Protein AF-C1DZ55-F1 (afdb_monomer)

Sequence (222 aa):
MGECEPVVMDKRGLVEKVGWPWMTDRKRQLRDPAHFAASPHARPGSPLATPFLDLTQLPPRAGPRPVTHDKCPHGMLEHQSPPEMLERFKRAATEAMRAKGDVAVGATTVSIQTTYPCFHLHPSVPLPPGLIEFREFAHVHAPFVDGEGWTHAQGGGGGSTHLCVSHADASALIERGWGEWHPVAQPSMPHVMVYAPRDEGELRVALAALEASYAFVTSAKR

Foldseek 3Di:
DDDPDDDDPPPVVVCVVVDPDCDDVLNVLQLALCNLCPPPCCDPPHLLVDFLFPLVPQAFDPDAFFDWDQDPVTAGDPDFADPVLLVVLLVVLVVVLVVVVQWDWDADPPHFRQWPGWIFGHPPQPFAFQDDPGRGFKTFWCPFDDDDDPVGGGTGRRQWMKGFAGSNLSSSCSVSSQWTFRSPADSRHTIITGHGDHDPVNSVVSSSRSVRRVCSRRVVVD

Solvent-accessible surface area (backbone atoms only — not comparable to full-atom values): 12233 Å² total; per-residue (Å²): 136,83,81,82,73,84,82,76,76,59,64,64,64,51,40,65,74,72,50,85,65,90,74,42,71,66,52,50,45,32,51,38,46,62,70,50,57,88,36,78,41,42,33,90,90,27,84,40,29,49,62,58,52,66,72,89,75,59,69,70,51,83,77,78,72,62,53,59,64,75,52,87,84,62,33,34,82,40,67,46,20,48,72,69,47,31,54,49,47,47,48,54,52,48,56,60,44,55,71,65,78,49,39,45,79,45,72,48,91,88,65,57,80,62,27,47,53,16,37,24,54,36,86,88,55,72,87,30,83,46,57,70,99,56,48,65,46,33,35,27,23,20,52,69,44,94,43,90,50,80,94,43,44,41,41,24,18,18,37,18,28,45,35,36,36,21,43,42,38,46,24,51,36,19,69,32,52,42,31,28,48,37,83,80,45,41,72,70,27,37,30,30,33,37,58,24,31,70,48,74,70,43,39,54,50,53,50,47,52,51,52,17,18,52,49,45,52,48,48,83,79,110

Organism: Micromonas commoda (strain RCC299 / NOUM17 / CCMP2709) (NCBI:txid296587)

Radius of gyration: 17.07 Å; Cα contacts (8 Å, |Δi|>4): 427; chains: 1; bounding box: 45×36×48 Å

Structure (mmCIF, N/CA/C/O backbone):
data_AF-C1DZ55-F1
#
_entry.id   AF-C1DZ55-F1
#
loop_
_atom_site.group_PDB
_atom_site.id
_atom_site.type_symbol
_atom_site.label_atom_id
_atom_site.label_alt_id
_atom_site.label_comp_id
_atom_site.label_asym_id
_atom_site.label_entity_id
_atom_site.label_seq_id
_atom_site.pdbx_PDB_ins_code
_atom_site.Cartn_x
_atom_site.Cartn_y
_atom_site.Cartn_z
_atom_site.occupancy
_atom_site.B_iso_or_equiv
_atom_site.auth_seq_id
_atom_site.auth_comp_id
_atom_site.auth_asym_id
_atom_site.auth_atom_id
_atom_site.pdbx_PDB_model_num
ATOM 1 N N . MET A 1 1 ? 25.924 16.180 -27.984 1.00 36.66 1 MET A N 1
ATOM 2 C CA . MET A 1 1 ? 24.844 15.723 -27.087 1.00 36.66 1 MET A CA 1
ATOM 3 C C . MET A 1 1 ? 24.883 14.211 -27.142 1.00 36.66 1 MET A C 1
ATOM 5 O O . MET A 1 1 ? 24.464 13.659 -28.146 1.00 36.66 1 MET A O 1
ATOM 9 N N . GLY A 1 2 ? 25.566 13.579 -26.186 1.00 36.44 2 GLY A N 1
ATOM 10 C CA . GLY A 1 2 ? 25.649 12.120 -26.126 1.00 36.44 2 GLY A CA 1
ATOM 11 C C . GLY A 1 2 ? 24.381 11.592 -25.476 1.00 36.44 2 GLY A C 1
ATOM 12 O O . GLY A 1 2 ? 24.005 12.078 -24.411 1.00 36.44 2 GLY A O 1
ATOM 13 N N . GLU A 1 3 ? 23.700 10.672 -26.143 1.00 36.19 3 GLU A N 1
ATOM 14 C CA . GLU A 1 3 ? 22.579 9.939 -25.567 1.00 36.19 3 GLU A CA 1
ATOM 15 C C . GLU A 1 3 ? 23.119 9.096 -24.401 1.00 36.19 3 GLU A C 1
ATOM 17 O O . GLU A 1 3 ? 24.037 8.298 -24.582 1.00 36.19 3 GLU A O 1
ATOM 22 N N . CYS A 1 4 ? 22.612 9.325 -23.184 1.00 32.34 4 CYS A N 1
ATOM 23 C CA . CYS A 1 4 ? 22.869 8.425 -22.062 1.00 32.34 4 CYS A CA 1
ATOM 24 C C . CYS A 1 4 ? 22.184 7.095 -22.374 1.00 32.34 4 CYS A C 1
ATOM 26 O O . CYS A 1 4 ? 20.955 7.017 -22.342 1.00 32.34 4 CYS A O 1
ATOM 28 N N . GLU A 1 5 ? 22.966 6.059 -22.668 1.00 32.59 5 GLU A N 1
ATOM 29 C CA . GLU A 1 5 ? 22.432 4.702 -22.699 1.00 32.59 5 GLU A CA 1
ATOM 30 C C . GLU A 1 5 ? 21.856 4.338 -21.318 1.00 32.59 5 GLU A C 1
ATOM 32 O O . GLU A 1 5 ? 22.443 4.696 -20.290 1.00 32.59 5 GLU A O 1
ATOM 37 N N . PRO A 1 6 ? 20.706 3.644 -21.257 1.00 38.19 6 PRO A N 1
ATOM 38 C CA . PRO A 1 6 ? 20.146 3.195 -19.994 1.00 38.19 6 PRO A CA 1
ATOM 39 C C . PRO A 1 6 ? 21.088 2.166 -19.366 1.00 38.19 6 PRO A C 1
ATOM 41 O O . PRO A 1 6 ? 21.266 1.063 -19.885 1.00 38.19 6 PRO A O 1
ATOM 44 N N . VAL A 1 7 ? 21.685 2.518 -18.228 1.00 42.97 7 VAL A N 1
ATOM 45 C CA . VAL A 1 7 ? 22.457 1.572 -17.425 1.00 42.97 7 VAL A CA 1
ATOM 46 C C . VAL A 1 7 ? 21.476 0.549 -16.856 1.00 42.97 7 VAL A C 1
ATOM 48 O O . VAL A 1 7 ? 20.628 0.842 -16.017 1.00 42.97 7 VAL A O 1
ATOM 51 N N . VAL A 1 8 ? 21.551 -0.682 -17.355 1.00 45.84 8 VAL A N 1
ATOM 52 C CA . VAL A 1 8 ? 20.784 -1.797 -16.802 1.00 45.84 8 VAL A CA 1
ATOM 53 C C . VAL A 1 8 ? 21.460 -2.204 -15.498 1.00 45.84 8 VAL A C 1
ATOM 55 O O . VAL A 1 8 ? 22.520 -2.826 -15.515 1.00 45.84 8 VAL A O 1
ATOM 58 N N . MET A 1 9 ? 20.857 -1.843 -14.362 1.00 47.66 9 MET A N 1
ATOM 59 C CA . MET A 1 9 ? 21.321 -2.275 -13.043 1.00 47.66 9 MET A CA 1
ATOM 60 C C . MET A 1 9 ? 21.508 -3.799 -13.027 1.00 47.66 9 MET A C 1
ATOM 62 O O . MET A 1 9 ? 20.558 -4.549 -13.280 1.00 47.66 9 MET A O 1
ATOM 66 N N . ASP A 1 10 ? 22.715 -4.264 -12.695 1.00 55.12 10 ASP A N 1
ATOM 67 C CA . ASP A 1 10 ? 23.003 -5.688 -12.521 1.00 55.12 10 ASP A CA 1
ATOM 68 C C . ASP A 1 10 ? 22.363 -6.197 -11.223 1.00 55.12 10 ASP A C 1
ATOM 70 O O . ASP A 1 10 ? 22.979 -6.302 -10.158 1.00 55.12 10 ASP A O 1
ATOM 74 N N . LYS A 1 11 ? 21.068 -6.501 -11.321 1.00 48.47 11 LYS A N 1
ATOM 75 C CA . LYS A 1 11 ? 20.269 -7.040 -10.220 1.00 48.47 11 LYS A CA 1
ATOM 76 C C . LYS A 1 11 ? 20.856 -8.355 -9.698 1.00 48.47 11 LYS A C 1
ATOM 78 O O . LYS A 1 11 ? 20.729 -8.623 -8.507 1.00 48.47 11 LYS A O 1
ATOM 83 N N . ARG A 1 12 ? 21.519 -9.153 -10.550 1.00 42.94 12 ARG A N 1
ATOM 84 C CA . ARG A 1 12 ? 22.152 -10.424 -10.160 1.00 42.94 12 ARG A CA 1
ATOM 85 C C . ARG A 1 12 ? 23.448 -10.198 -9.386 1.00 42.94 12 ARG A C 1
ATOM 87 O O . ARG A 1 12 ? 23.579 -10.749 -8.299 1.00 42.94 12 ARG A O 1
ATOM 94 N N . GLY A 1 13 ? 24.343 -9.337 -9.859 1.00 50.84 13 GLY A N 1
ATOM 95 C CA . GLY A 1 13 ? 25.572 -8.987 -9.139 1.00 50.84 13 GLY A CA 1
ATOM 96 C C . GLY A 1 13 ? 25.310 -8.246 -7.826 1.00 50.84 13 GLY A C 1
ATOM 97 O O . GLY A 1 13 ? 26.069 -8.391 -6.866 1.00 50.84 13 GLY A O 1
ATOM 98 N N . LEU A 1 14 ? 24.200 -7.501 -7.731 1.00 50.38 14 LEU A N 1
ATOM 99 C CA . LEU A 1 14 ? 23.728 -6.960 -6.456 1.00 50.38 14 LEU A CA 1
ATOM 100 C C . LEU A 1 14 ? 23.343 -8.102 -5.506 1.00 50.38 14 LEU A C 1
ATOM 102 O O . LEU A 1 14 ? 23.841 -8.148 -4.388 1.00 50.38 14 LEU A O 1
ATOM 106 N N . VAL A 1 15 ? 22.521 -9.048 -5.968 1.00 50.19 15 VAL A N 1
ATOM 107 C CA . VAL A 1 15 ? 22.078 -10.227 -5.205 1.00 50.19 15 VAL A CA 1
ATOM 108 C C . VAL A 1 15 ? 23.250 -11.105 -4.735 1.00 50.19 15 VAL A C 1
ATOM 110 O O . VAL A 1 15 ? 23.229 -11.593 -3.605 1.00 50.19 15 VAL A O 1
ATOM 113 N N . GLU A 1 16 ? 24.296 -11.264 -5.545 1.00 44.59 16 GLU A N 1
ATOM 114 C CA . GLU A 1 16 ? 25.499 -12.032 -5.192 1.00 44.59 16 GLU A CA 1
ATOM 115 C C . GLU A 1 16 ? 26.349 -11.350 -4.106 1.00 44.59 16 GLU A C 1
ATOM 117 O O . GLU A 1 16 ? 26.882 -12.029 -3.229 1.00 44.59 16 GLU A O 1
ATOM 122 N N . LYS A 1 17 ? 26.432 -10.010 -4.094 1.00 49.34 17 LYS A N 1
ATOM 123 C CA . LYS A 1 17 ? 27.222 -9.249 -3.104 1.00 49.34 17 LYS A CA 1
ATOM 124 C C . LYS A 1 17 ? 26.582 -9.165 -1.717 1.00 49.34 17 LYS A C 1
ATOM 126 O O . LYS A 1 17 ? 27.305 -9.055 -0.730 1.00 49.34 17 LYS A O 1
ATOM 131 N N . VAL A 1 18 ? 25.249 -9.176 -1.621 1.00 49.47 18 VAL A N 1
ATOM 132 C CA . VAL A 1 18 ? 24.522 -9.073 -0.333 1.00 49.47 18 VAL A CA 1
ATOM 133 C C . VAL A 1 18 ? 24.067 -10.420 0.230 1.00 49.47 18 VAL A C 1
ATOM 135 O O . VAL A 1 18 ? 23.569 -10.460 1.355 1.00 49.47 18 VAL A O 1
ATOM 138 N N . GLY A 1 19 ? 24.265 -11.510 -0.516 1.00 45.44 19 GLY A N 1
ATOM 139 C CA . GLY A 1 19 ? 23.760 -12.832 -0.167 1.00 45.44 19 GLY A CA 1
ATOM 140 C C . GLY A 1 19 ? 22.273 -12.990 -0.504 1.00 45.44 19 GLY A C 1
ATOM 141 O O . GLY A 1 19 ? 21.463 -12.088 -0.312 1.00 45.44 19 GLY A O 1
ATOM 142 N N . TRP A 1 20 ? 21.924 -14.169 -1.017 1.00 50.50 20 TRP A N 1
ATOM 143 C CA . TRP A 1 20 ? 20.588 -14.603 -1.448 1.00 50.50 20 TRP A CA 1
ATOM 144 C C . TRP A 1 20 ? 19.593 -14.588 -0.253 1.00 50.50 20 TRP A C 1
ATOM 146 O O . TRP A 1 20 ? 19.674 -15.475 0.598 1.00 50.50 20 TRP A O 1
ATOM 156 N N . PRO A 1 21 ? 18.651 -13.624 -0.124 1.00 47.34 21 PRO A N 1
ATOM 157 C CA . PRO A 1 21 ? 17.939 -13.392 1.140 1.00 47.34 21 PRO A CA 1
ATOM 158 C C . PRO A 1 21 ? 16.537 -14.026 1.226 1.00 47.34 21 PRO A C 1
ATOM 160 O O . PRO A 1 21 ? 15.781 -13.715 2.145 1.00 47.34 21 PRO A O 1
ATOM 163 N N . TRP A 1 22 ? 16.134 -14.911 0.305 1.00 53.19 22 TRP A N 1
ATOM 164 C CA . TRP A 1 22 ? 14.708 -15.283 0.156 1.00 53.19 22 TRP A CA 1
ATOM 165 C C . TRP A 1 22 ? 14.094 -16.080 1.310 1.00 53.19 22 TRP A C 1
ATOM 167 O O . TRP A 1 22 ? 12.900 -16.368 1.277 1.00 53.19 22 TRP A O 1
ATOM 177 N N . MET A 1 23 ? 14.885 -16.469 2.308 1.00 50.84 23 MET A N 1
ATOM 178 C CA . MET A 1 23 ? 14.468 -17.410 3.345 1.00 50.84 23 MET A CA 1
ATOM 179 C C . MET A 1 23 ? 15.117 -17.135 4.707 1.00 50.84 23 MET A C 1
ATOM 181 O O . MET A 1 23 ? 15.398 -18.070 5.458 1.00 50.84 23 MET A O 1
ATOM 185 N N . THR A 1 24 ? 15.328 -15.865 5.063 1.00 64.62 24 THR A N 1
ATOM 186 C CA . THR A 1 24 ? 15.493 -15.527 6.485 1.00 64.62 24 THR A CA 1
ATOM 187 C C . THR A 1 24 ? 14.163 -15.754 7.209 1.00 64.62 24 THR A C 1
ATOM 189 O O . THR A 1 24 ? 13.089 -15.605 6.616 1.00 64.62 24 THR A O 1
ATOM 192 N N . ASP A 1 25 ? 14.204 -16.102 8.498 1.00 66.25 25 ASP A N 1
ATOM 193 C CA . ASP A 1 25 ? 12.980 -16.189 9.311 1.00 66.25 25 ASP A CA 1
ATOM 194 C C . ASP A 1 25 ? 12.217 -14.867 9.302 1.00 66.25 25 ASP A C 1
ATOM 196 O O . ASP A 1 25 ? 10.990 -14.855 9.228 1.00 66.25 25 ASP A O 1
ATOM 200 N N . ARG A 1 26 ? 12.952 -13.752 9.235 1.00 77.12 26 ARG A N 1
ATOM 201 C CA . ARG A 1 26 ? 12.380 -12.423 9.055 1.00 77.12 26 ARG A CA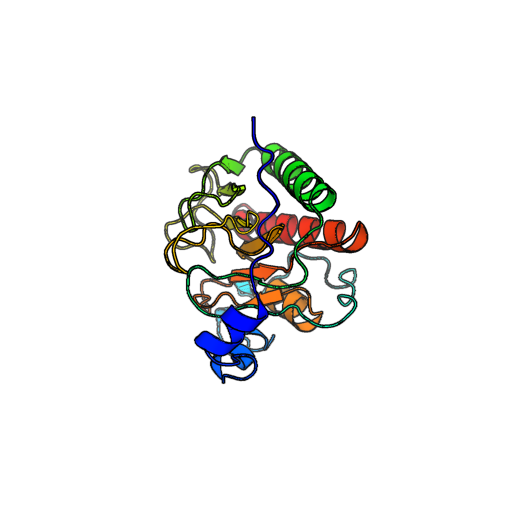 1
ATOM 202 C C . ARG A 1 26 ? 11.561 -12.323 7.770 1.00 77.12 26 ARG A C 1
ATOM 204 O O . ARG A 1 26 ? 10.425 -11.868 7.818 1.00 77.12 26 ARG A O 1
ATOM 211 N N . LYS A 1 27 ? 12.073 -12.774 6.618 1.00 80.88 27 LYS A N 1
ATOM 212 C CA . LYS A 1 27 ? 11.312 -12.683 5.362 1.00 80.88 27 LYS A CA 1
ATOM 213 C C . LYS A 1 27 ? 10.080 -13.582 5.356 1.00 80.88 27 LYS A C 1
ATOM 215 O O . LYS A 1 27 ? 9.040 -13.172 4.841 1.00 80.88 27 LYS A O 1
ATOM 220 N N . ARG A 1 28 ? 10.178 -14.775 5.956 1.00 82.94 28 ARG A N 1
ATOM 221 C CA . ARG A 1 28 ? 9.020 -15.656 6.174 1.00 82.94 28 ARG A CA 1
ATOM 222 C C . ARG A 1 28 ? 7.950 -14.961 7.013 1.00 82.94 28 ARG A C 1
ATOM 224 O O . ARG A 1 28 ? 6.800 -14.949 6.598 1.00 82.94 28 ARG A O 1
ATOM 231 N N . GLN A 1 29 ? 8.341 -14.312 8.108 1.00 85.75 29 GLN A N 1
ATOM 232 C CA . GLN A 1 29 ? 7.432 -13.540 8.961 1.00 85.75 29 GLN A CA 1
ATOM 233 C C . GLN A 1 29 ? 6.746 -12.395 8.206 1.00 85.75 29 GLN A C 1
ATOM 235 O O . GLN A 1 29 ? 5.534 -12.242 8.309 1.00 85.75 29 GLN A O 1
ATOM 240 N N . LEU A 1 30 ? 7.472 -11.633 7.377 1.00 89.75 30 LEU A N 1
ATOM 241 C CA . LEU A 1 30 ? 6.856 -10.547 6.599 1.00 89.75 30 LEU A CA 1
ATOM 242 C C . LEU A 1 30 ? 5.811 -11.049 5.591 1.00 89.75 30 LEU A C 1
ATOM 244 O O . LEU A 1 30 ? 4.900 -10.313 5.219 1.00 89.75 30 LEU A O 1
ATOM 248 N N . ARG A 1 31 ? 5.936 -12.295 5.131 1.00 92.81 31 ARG A N 1
ATOM 249 C CA . ARG A 1 31 ? 5.011 -12.917 4.175 1.00 92.81 31 ARG A CA 1
ATOM 250 C C . ARG A 1 31 ? 3.946 -13.787 4.835 1.00 92.81 31 ARG A C 1
ATOM 252 O O . ARG A 1 31 ? 3.112 -14.325 4.108 1.00 92.81 31 ARG A O 1
ATOM 259 N N . ASP A 1 32 ? 3.967 -13.903 6.159 1.00 94.88 32 ASP A N 1
ATOM 260 C CA . ASP A 1 32 ? 2.978 -14.636 6.934 1.00 94.88 32 ASP A CA 1
ATOM 261 C C . ASP A 1 32 ? 1.745 -13.745 7.186 1.00 94.88 32 ASP A C 1
ATOM 263 O O . ASP A 1 32 ? 1.831 -12.759 7.930 1.00 94.88 32 ASP A O 1
ATOM 267 N N . PRO A 1 33 ? 0.577 -14.055 6.592 1.00 94.88 33 PRO A N 1
ATOM 268 C CA . PRO A 1 33 ? -0.640 -13.289 6.848 1.00 94.88 33 PRO A CA 1
ATOM 269 C C . PRO A 1 33 ? -1.074 -13.356 8.321 1.00 94.88 33 PRO A C 1
ATOM 271 O O . PRO A 1 33 ? -1.775 -12.456 8.782 1.00 94.88 33 PRO A O 1
ATOM 274 N N . ALA A 1 34 ? -0.635 -14.367 9.079 1.00 94.12 34 ALA A N 1
ATOM 275 C CA . ALA A 1 34 ? -0.951 -14.541 10.492 1.00 94.12 34 ALA A CA 1
ATOM 276 C C . ALA A 1 34 ? 0.058 -13.871 11.444 1.00 94.12 34 ALA A C 1
ATOM 278 O O . ALA A 1 34 ? -0.097 -13.996 12.660 1.00 94.12 34 ALA A O 1
ATOM 279 N N . HIS A 1 35 ? 1.046 -13.123 10.931 1.00 92.69 35 HIS A N 1
ATOM 280 C CA . HIS A 1 35 ? 2.149 -12.570 11.731 1.00 92.69 35 HIS A CA 1
ATOM 281 C C . HIS A 1 35 ? 1.693 -11.809 12.992 1.00 92.69 35 HIS A C 1
ATOM 283 O O . HIS A 1 35 ? 2.308 -11.935 14.050 1.00 92.69 35 HIS A O 1
ATOM 289 N N . PHE A 1 36 ? 0.578 -11.072 12.911 1.00 91.81 36 PHE A N 1
ATOM 290 C CA . PHE A 1 36 ? -0.002 -10.339 14.043 1.00 91.81 36 PHE A CA 1
ATOM 291 C C . PHE A 1 36 ? -1.328 -10.913 14.566 1.00 91.81 36 PHE A C 1
ATOM 293 O O . PHE A 1 36 ? -1.945 -10.301 15.437 1.00 91.81 36 PHE A O 1
ATOM 300 N N . ALA A 1 37 ? -1.760 -12.093 14.111 1.00 89.06 37 ALA A N 1
ATOM 301 C CA . ALA A 1 37 ? -3.083 -12.648 14.423 1.00 89.06 37 ALA A CA 1
ATOM 302 C C . ALA A 1 37 ? -3.324 -12.883 15.928 1.00 89.06 37 ALA A C 1
ATOM 304 O O . ALA A 1 37 ? -4.451 -12.775 16.404 1.00 89.06 37 ALA A O 1
ATOM 305 N N . ALA A 1 38 ? -2.270 -13.158 16.705 1.00 90.31 38 ALA A N 1
ATOM 306 C CA . ALA A 1 38 ? -2.372 -13.341 18.157 1.00 90.31 38 ALA A CA 1
ATOM 307 C C . ALA A 1 38 ? -2.518 -12.019 18.945 1.00 90.31 38 ALA A C 1
ATOM 309 O O . ALA A 1 38 ? -2.833 -12.035 20.141 1.00 90.31 38 ALA A O 1
ATOM 310 N N . SER A 1 39 ? -2.287 -10.871 18.300 1.00 88.62 39 SER A N 1
ATOM 311 C CA . SER A 1 39 ? -2.347 -9.559 18.941 1.00 88.62 39 SER A CA 1
ATOM 312 C C . SER A 1 39 ? -3.772 -9.200 19.373 1.00 88.62 39 SER A C 1
ATOM 314 O O . SER A 1 39 ? -4.715 -9.426 18.614 1.00 88.62 39 SER A O 1
ATOM 316 N N . PRO A 1 40 ? -3.962 -8.535 20.529 1.00 87.06 40 PRO A N 1
ATOM 317 C CA . PRO A 1 40 ? -5.239 -7.916 20.881 1.00 87.06 40 PRO A CA 1
ATOM 318 C C . PRO A 1 40 ? -5.783 -6.967 19.801 1.00 87.06 40 PRO A C 1
ATOM 320 O O . PRO A 1 40 ? -6.994 -6.838 19.655 1.00 87.06 40 PRO A O 1
ATOM 323 N N . HIS A 1 41 ? -4.898 -6.348 19.014 1.00 85.38 41 HIS A N 1
ATOM 324 C CA . HIS A 1 41 ? -5.254 -5.459 17.906 1.00 85.38 41 HIS A CA 1
ATOM 325 C C . HIS A 1 41 ? -5.852 -6.183 16.689 1.00 85.38 41 HIS A C 1
ATOM 327 O O . HIS A 1 41 ? -6.531 -5.554 15.888 1.00 85.38 41 HIS A O 1
ATOM 333 N N . ALA A 1 42 ? -5.633 -7.491 16.553 1.00 84.56 42 ALA A N 1
ATOM 334 C CA . ALA A 1 42 ? -6.208 -8.298 15.478 1.00 84.56 42 ALA A CA 1
ATOM 335 C C . ALA A 1 42 ? -7.536 -8.970 15.883 1.00 84.56 42 ALA A C 1
ATOM 337 O O . ALA A 1 42 ? -8.157 -9.659 15.078 1.00 84.56 42 ALA A O 1
ATOM 338 N N . ARG A 1 43 ? -7.989 -8.790 17.133 1.00 85.69 43 ARG A N 1
ATOM 339 C CA . ARG A 1 43 ? -9.214 -9.423 17.640 1.00 85.69 43 ARG A CA 1
ATOM 340 C C . ARG A 1 43 ? -10.472 -8.682 17.169 1.00 85.69 43 ARG A C 1
ATOM 342 O O . ARG A 1 43 ? -10.448 -7.450 17.090 1.00 85.69 43 ARG A O 1
ATOM 349 N N . PRO A 1 44 ? -11.594 -9.397 16.951 1.00 82.12 44 PRO A N 1
ATOM 350 C CA . PRO A 1 44 ? -12.889 -8.775 16.688 1.00 82.12 44 PRO A CA 1
ATOM 351 C C . PRO A 1 44 ? -13.231 -7.695 17.722 1.00 82.12 44 PRO A C 1
ATOM 353 O O . PRO A 1 44 ? -13.009 -7.879 18.919 1.00 82.12 44 PRO A O 1
ATOM 356 N N . GLY A 1 45 ? -13.755 -6.563 17.251 1.00 80.12 45 GLY A N 1
ATOM 357 C CA . GLY A 1 45 ? -14.040 -5.386 18.078 1.00 80.12 45 GLY A CA 1
ATOM 358 C C . GLY A 1 45 ? -12.876 -4.396 18.198 1.00 80.12 45 GLY A C 1
ATOM 359 O O . GLY A 1 45 ? -13.094 -3.266 18.628 1.00 80.12 45 GLY A O 1
ATOM 360 N N . SER A 1 46 ? -11.660 -4.760 17.773 1.00 84.38 46 SER A N 1
ATOM 361 C CA . SER A 1 46 ? -10.600 -3.771 17.572 1.00 84.38 46 SER A CA 1
ATOM 362 C C . SER A 1 46 ? -10.883 -2.929 16.320 1.00 84.38 46 SER A C 1
ATOM 364 O O . SER A 1 46 ? -11.191 -3.504 15.270 1.00 84.38 46 SER A O 1
ATOM 366 N N . PRO A 1 47 ? -10.686 -1.596 16.358 1.00 78.44 47 PRO A N 1
ATOM 367 C CA . PRO A 1 47 ? -10.708 -0.767 15.150 1.00 78.44 47 PRO A CA 1
ATOM 368 C C . PRO A 1 47 ? -9.711 -1.243 14.085 1.00 78.44 47 PRO A C 1
ATOM 370 O O . PRO A 1 47 ? -9.951 -1.086 12.893 1.00 78.44 47 PRO A O 1
ATOM 373 N N . LEU A 1 48 ? -8.612 -1.879 14.511 1.00 85.31 48 LEU A N 1
ATOM 374 C CA . LEU A 1 48 ? -7.582 -2.407 13.621 1.00 85.31 48 LEU A CA 1
ATOM 375 C C . LEU A 1 48 ? -7.956 -3.760 12.992 1.00 85.31 48 LEU A C 1
ATOM 377 O O . LEU A 1 48 ? -7.250 -4.203 12.098 1.00 85.31 48 LEU A O 1
ATOM 381 N N . ALA A 1 49 ? -9.034 -4.421 13.421 1.00 87.50 49 ALA A N 1
ATOM 382 C CA . ALA A 1 49 ? -9.437 -5.740 12.918 1.00 87.50 49 ALA A CA 1
ATOM 383 C C . ALA A 1 49 ? -10.585 -5.690 11.893 1.00 87.50 49 ALA A C 1
ATOM 385 O O . ALA A 1 49 ? -10.990 -6.728 11.375 1.00 87.50 49 ALA A O 1
ATOM 386 N N . THR A 1 50 ? -11.135 -4.505 11.615 1.00 90.69 50 THR A N 1
ATOM 387 C CA . THR A 1 50 ? -12.253 -4.342 10.673 1.00 90.69 50 THR A CA 1
ATOM 388 C C . THR A 1 50 ? -11.718 -4.179 9.251 1.00 90.69 50 THR A C 1
ATOM 390 O O . THR A 1 50 ? -10.901 -3.284 9.051 1.00 90.69 50 THR A O 1
ATOM 393 N N . PRO A 1 51 ? -12.153 -4.989 8.268 1.00 94.06 51 PRO A N 1
ATOM 394 C CA . PRO A 1 51 ? -11.730 -4.819 6.883 1.00 94.06 51 PRO A CA 1
ATOM 395 C C . PRO A 1 51 ? -12.395 -3.601 6.236 1.00 94.06 51 PRO A C 1
ATOM 397 O O . PRO A 1 51 ? -13.572 -3.317 6.474 1.00 94.06 51 PRO A O 1
ATOM 400 N N . PHE A 1 52 ? -11.644 -2.917 5.380 1.00 95.38 52 PHE A N 1
ATOM 401 C CA . PHE A 1 52 ? -12.113 -1.804 4.552 1.00 95.38 52 PHE A CA 1
ATOM 402 C C . PHE A 1 52 ? -12.054 -2.134 3.056 1.00 95.38 52 PHE A C 1
ATOM 404 O O . PHE A 1 52 ? -12.684 -1.445 2.253 1.00 95.38 52 PHE A O 1
ATOM 411 N N . LEU A 1 53 ? -11.347 -3.202 2.675 1.00 95.88 53 LEU A N 1
ATOM 412 C CA . LEU A 1 53 ? -11.456 -3.823 1.360 1.00 95.88 53 LEU A CA 1
ATOM 413 C C . LEU A 1 53 ? -12.696 -4.716 1.276 1.00 95.88 53 LEU A C 1
ATOM 415 O O . LEU A 1 53 ? -13.047 -5.422 2.223 1.00 95.88 53 LEU A O 1
ATOM 419 N N . ASP A 1 54 ? -13.291 -4.791 0.085 1.00 95.69 54 ASP A N 1
ATOM 420 C CA . ASP A 1 54 ? -14.193 -5.894 -0.240 1.00 95.69 54 ASP A CA 1
ATOM 421 C C . ASP A 1 54 ? -13.372 -7.173 -0.463 1.00 95.69 54 ASP A C 1
ATOM 423 O O . ASP A 1 54 ? -12.900 -7.480 -1.563 1.00 95.69 54 ASP A O 1
ATOM 427 N N . LEU A 1 55 ? -13.191 -7.930 0.618 1.00 93.81 55 LEU A N 1
ATOM 428 C CA . LEU A 1 55 ? -12.399 -9.158 0.620 1.00 93.81 55 LEU A CA 1
ATOM 429 C C . LEU A 1 55 ? -12.992 -10.266 -0.262 1.00 93.81 55 LEU A C 1
ATOM 431 O O . LEU A 1 55 ? -12.272 -11.208 -0.604 1.00 93.81 55 LEU A O 1
ATOM 435 N N . THR A 1 56 ? -14.271 -10.170 -0.644 1.00 93.62 56 THR A N 1
ATOM 436 C CA . THR A 1 56 ? -14.913 -11.124 -1.561 1.00 93.62 56 THR A CA 1
ATOM 437 C C . THR A 1 56 ? -14.518 -10.872 -3.014 1.00 93.62 56 THR A C 1
ATOM 439 O O . THR A 1 56 ? -14.487 -11.808 -3.810 1.00 93.62 56 THR A O 1
ATOM 442 N N . GLN A 1 57 ? -14.160 -9.627 -3.339 1.00 93.50 57 GLN A N 1
ATOM 443 C CA . GLN A 1 57 ? -13.776 -9.189 -4.680 1.00 93.50 57 GLN A CA 1
ATOM 444 C C . GLN A 1 57 ? -12.263 -9.108 -4.889 1.00 93.50 57 GLN A C 1
ATOM 446 O O . GLN A 1 57 ? -11.828 -8.845 -6.005 1.00 93.50 57 GLN A O 1
ATOM 451 N N . LEU A 1 58 ? -11.444 -9.335 -3.857 1.00 97.19 58 LEU A N 1
ATOM 452 C CA . LEU A 1 58 ? -9.984 -9.320 -3.972 1.00 97.19 58 LEU A CA 1
ATOM 453 C C . LEU A 1 58 ? -9.497 -10.620 -4.648 1.00 97.19 58 LEU A C 1
ATOM 455 O O . LEU A 1 58 ? -9.513 -11.666 -4.004 1.00 97.19 58 LEU A O 1
ATOM 459 N N . PRO A 1 59 ? -9.054 -10.635 -5.918 1.00 97.50 59 PRO A N 1
ATOM 460 C CA . PRO A 1 59 ? -8.601 -11.872 -6.560 1.00 97.50 59 PRO A CA 1
ATOM 461 C C . PRO A 1 59 ? -7.221 -12.299 -6.027 1.00 97.50 59 PRO A C 1
ATOM 463 O O . PRO A 1 59 ? -6.519 -11.477 -5.441 1.00 97.50 59 PRO A O 1
ATOM 466 N N . PRO A 1 60 ? -6.778 -13.555 -6.210 1.00 98.12 60 PRO A N 1
ATOM 467 C CA . PRO A 1 60 ? -5.368 -13.897 -6.026 1.00 98.12 60 PRO A CA 1
ATOM 468 C C . PRO A 1 60 ? -4.499 -13.175 -7.069 1.00 98.12 60 PRO A C 1
ATOM 470 O O . PRO A 1 60 ? -4.896 -13.039 -8.229 1.00 98.12 60 PRO A O 1
ATOM 473 N N . ARG A 1 61 ? -3.303 -12.725 -6.676 1.00 97.88 61 ARG A N 1
ATOM 474 C CA . ARG A 1 61 ? -2.345 -12.119 -7.607 1.00 97.88 61 ARG A CA 1
ATOM 475 C C .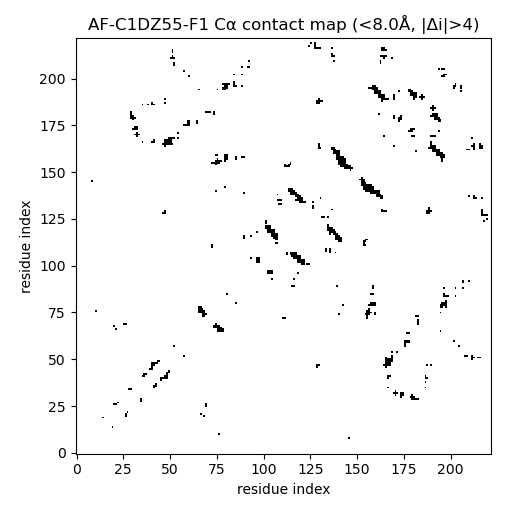 ARG A 1 61 ? -1.746 -13.182 -8.527 1.00 97.88 61 ARG A C 1
ATOM 477 O O . ARG A 1 61 ? -1.334 -14.247 -8.072 1.00 97.88 61 ARG A O 1
ATOM 484 N N . ALA A 1 62 ? -1.658 -12.885 -9.821 1.00 96.69 62 ALA A N 1
ATOM 485 C CA . ALA A 1 62 ? -1.115 -13.817 -10.802 1.00 96.69 62 ALA A CA 1
ATOM 486 C C . ALA A 1 62 ? 0.418 -13.947 -10.712 1.00 96.69 62 ALA A C 1
ATOM 488 O O . ALA A 1 62 ? 1.144 -12.951 -10.636 1.00 96.69 62 ALA A O 1
ATOM 489 N N . GLY A 1 63 ? 0.923 -15.175 -10.832 1.00 94.19 63 GLY A N 1
ATOM 490 C CA . GLY A 1 63 ? 2.359 -15.460 -10.889 1.00 94.19 63 GLY A CA 1
ATOM 491 C C . GLY A 1 63 ? 3.079 -15.379 -9.534 1.00 94.19 63 GLY A C 1
ATOM 492 O O . GLY A 1 63 ? 2.448 -15.223 -8.488 1.00 94.19 63 GLY A O 1
ATOM 493 N N . PRO A 1 64 ? 4.415 -15.526 -9.530 1.00 91.81 64 PRO A N 1
ATOM 494 C CA . PRO A 1 64 ? 5.192 -15.539 -8.299 1.00 91.81 64 PRO A CA 1
ATOM 495 C C . PRO A 1 64 ? 5.238 -14.157 -7.632 1.00 91.81 64 PRO A C 1
ATOM 497 O O . PRO A 1 64 ? 5.167 -13.110 -8.286 1.00 91.81 64 PRO A O 1
ATOM 500 N N . ARG A 1 65 ? 5.422 -14.152 -6.306 1.00 92.81 65 ARG A N 1
ATOM 501 C CA . ARG A 1 65 ? 5.712 -12.917 -5.566 1.00 92.81 65 ARG A CA 1
ATOM 502 C C . ARG A 1 65 ? 7.036 -12.321 -6.055 1.00 92.81 65 ARG A C 1
ATOM 504 O O . ARG A 1 65 ? 7.973 -13.086 -6.285 1.00 92.81 65 ARG A O 1
ATOM 511 N N . PRO A 1 66 ? 7.139 -10.987 -6.186 1.00 90.81 66 PRO A N 1
ATOM 512 C CA . PRO A 1 66 ? 8.397 -10.355 -6.531 1.00 90.81 66 PRO A CA 1
ATOM 513 C C . PRO A 1 66 ? 9.455 -10.604 -5.466 1.00 90.81 66 PRO A C 1
ATOM 515 O O . PRO A 1 66 ? 9.184 -10.792 -4.273 1.00 90.81 66 PRO A O 1
ATOM 518 N N . VAL A 1 67 ? 10.690 -10.524 -5.920 1.00 85.62 67 VAL A N 1
ATOM 519 C CA . VAL A 1 67 ? 11.856 -10.310 -5.083 1.00 85.62 67 VAL A CA 1
ATOM 520 C C . VAL A 1 67 ? 11.787 -8.926 -4.422 1.00 85.62 67 VAL A C 1
ATOM 522 O O . VAL A 1 67 ? 11.633 -7.894 -5.081 1.00 85.62 67 VAL A O 1
ATOM 525 N N . THR A 1 68 ? 11.942 -8.910 -3.103 1.00 86.00 68 THR A N 1
ATOM 526 C CA . THR A 1 68 ? 11.959 -7.720 -2.243 1.00 86.00 68 THR A CA 1
ATOM 527 C C . THR A 1 68 ? 13.075 -7.876 -1.212 1.00 86.00 68 THR A C 1
ATOM 529 O O . THR A 1 68 ? 13.394 -8.999 -0.813 1.00 86.00 68 THR A O 1
ATOM 532 N N . HIS A 1 69 ? 13.674 -6.778 -0.753 1.00 78.06 69 HIS A N 1
ATOM 533 C CA . HIS A 1 69 ? 14.574 -6.826 0.410 1.00 78.06 69 HIS A CA 1
ATOM 534 C C . HIS A 1 69 ? 13.790 -6.576 1.703 1.00 78.06 69 HIS A C 1
ATOM 536 O O . HIS A 1 69 ? 12.585 -6.399 1.649 1.00 78.06 69 HIS A O 1
ATOM 542 N N . ASP A 1 70 ? 14.412 -6.647 2.877 1.00 75.69 70 ASP A N 1
ATOM 543 C CA . ASP A 1 70 ? 13.764 -6.453 4.191 1.00 75.69 70 ASP A CA 1
ATOM 544 C C . ASP A 1 70 ? 14.452 -5.368 5.047 1.00 75.69 70 ASP A C 1
ATOM 546 O O . ASP A 1 70 ? 14.153 -5.192 6.231 1.00 75.69 70 ASP A O 1
ATOM 550 N N . LYS A 1 71 ? 15.386 -4.628 4.440 1.00 74.94 71 LYS A N 1
ATOM 551 C CA . LYS A 1 71 ? 16.059 -3.460 5.032 1.00 74.94 71 LYS A CA 1
ATOM 552 C C . LYS A 1 71 ? 15.222 -2.190 4.861 1.00 74.94 71 LYS A C 1
ATOM 554 O O . LYS A 1 71 ? 14.415 -2.132 3.948 1.00 74.94 71 LYS A O 1
ATOM 559 N N . CYS A 1 72 ? 15.455 -1.183 5.705 1.00 71.44 72 CYS A N 1
ATOM 560 C CA . CYS A 1 72 ? 14.950 0.179 5.503 1.00 71.44 72 CYS A CA 1
ATOM 561 C C . CYS A 1 72 ? 16.014 1.020 4.775 1.00 71.44 72 CYS A C 1
ATOM 563 O O . CYS A 1 72 ? 17.167 0.986 5.210 1.00 71.44 72 CYS A O 1
ATOM 565 N N . PRO A 1 73 ? 15.667 1.756 3.709 1.00 77.19 73 PRO A N 1
ATOM 566 C CA . PRO A 1 73 ? 14.321 1.901 3.130 1.00 77.19 73 PRO A CA 1
ATOM 567 C C . PRO A 1 73 ? 13.840 0.593 2.489 1.00 77.19 73 PRO A C 1
ATOM 569 O O . PRO A 1 73 ? 14.654 -0.086 1.894 1.00 77.19 73 PRO A O 1
ATOM 572 N N . HIS A 1 74 ? 12.577 0.190 2.659 1.00 85.44 74 HIS A N 1
ATOM 573 C CA . HIS A 1 74 ? 12.063 -1.086 2.133 1.00 85.44 74 HIS A CA 1
ATOM 574 C C . HIS A 1 74 ? 11.694 -0.965 0.651 1.00 85.44 74 HIS A C 1
ATOM 576 O O . HIS A 1 74 ? 11.181 0.066 0.227 1.00 85.44 74 HIS A O 1
ATOM 582 N N . GLY A 1 75 ? 11.948 -2.006 -0.148 1.00 83.50 75 GLY A N 1
ATOM 583 C CA . GLY A 1 75 ? 11.730 -1.923 -1.588 1.00 83.50 75 GLY A CA 1
ATOM 584 C C . GLY A 1 75 ? 11.654 -3.255 -2.329 1.00 83.50 75 GLY A C 1
ATOM 585 O O . GLY A 1 75 ? 12.048 -4.325 -1.844 1.00 83.50 75 GLY A O 1
ATOM 586 N N . MET A 1 76 ? 11.137 -3.162 -3.553 1.00 86.88 76 MET A N 1
ATOM 587 C CA . MET A 1 76 ? 10.841 -4.275 -4.453 1.00 86.88 76 MET A CA 1
ATOM 588 C C . MET A 1 76 ? 11.772 -4.269 -5.673 1.00 86.88 76 MET A C 1
ATOM 590 O O . MET A 1 76 ? 11.747 -3.330 -6.458 1.00 86.88 76 MET A O 1
ATOM 594 N N . LEU A 1 77 ? 12.589 -5.309 -5.877 1.00 83.00 77 LEU A N 1
ATOM 595 C CA . LEU A 1 77 ? 13.626 -5.300 -6.930 1.00 83.00 77 LEU A CA 1
ATOM 596 C C . LEU A 1 77 ? 13.121 -5.845 -8.281 1.00 83.00 77 LEU A C 1
ATOM 598 O O . LEU A 1 77 ? 13.627 -5.461 -9.344 1.00 83.00 77 LEU A O 1
ATOM 602 N N . GLU A 1 78 ? 12.101 -6.705 -8.257 1.00 86.25 78 GLU A N 1
ATOM 603 C CA . GLU A 1 78 ? 11.480 -7.320 -9.438 1.00 86.25 78 GLU A CA 1
ATOM 604 C C . GLU A 1 78 ? 10.019 -6.911 -9.614 1.00 86.25 78 GLU A C 1
ATOM 606 O O . GLU A 1 78 ? 9.391 -6.403 -8.694 1.00 86.25 78 GLU A O 1
ATOM 611 N N . HIS A 1 79 ? 9.470 -7.164 -10.804 1.00 90.50 79 HIS A N 1
ATOM 612 C CA . HIS A 1 79 ? 8.063 -6.902 -11.132 1.00 90.50 79 HIS A CA 1
ATOM 613 C C . HIS A 1 79 ? 7.629 -5.444 -10.902 1.00 90.50 79 HIS A C 1
ATOM 615 O O . HIS A 1 79 ? 6.495 -5.195 -10.499 1.00 90.50 79 HIS A O 1
ATOM 621 N N . GLN A 1 80 ? 8.531 -4.490 -11.150 1.00 91.19 80 GLN A N 1
ATOM 622 C CA . GLN A 1 80 ? 8.202 -3.063 -11.149 1.00 91.19 80 GLN A CA 1
ATOM 623 C C . GLN A 1 80 ? 7.135 -2.767 -12.207 1.00 91.19 80 GLN A C 1
ATOM 625 O O . GLN A 1 80 ? 7.067 -3.456 -13.230 1.00 91.19 80 GLN A O 1
ATOM 630 N N . SER A 1 81 ? 6.318 -1.742 -11.968 1.00 95.25 81 SER A N 1
ATOM 631 C CA . SER A 1 81 ? 5.362 -1.271 -12.966 1.00 95.25 81 SER A CA 1
ATOM 632 C C . SER A 1 81 ? 6.095 -0.856 -14.247 1.00 95.25 81 SER A C 1
ATOM 634 O O . SER A 1 81 ? 7.100 -0.143 -14.158 1.00 95.25 81 SER A O 1
ATOM 636 N N . PRO A 1 82 ? 5.584 -1.224 -15.436 1.00 94.94 82 PRO A N 1
ATOM 637 C CA . PRO A 1 82 ? 5.970 -0.564 -16.679 1.00 94.94 82 PRO A CA 1
ATOM 638 C C . PRO A 1 82 ? 5.809 0.962 -16.558 1.00 94.94 82 PRO A C 1
ATOM 640 O O . PRO A 1 82 ? 4.893 1.402 -15.852 1.00 94.94 82 PRO A O 1
ATOM 643 N N . PRO A 1 83 ? 6.648 1.786 -17.215 1.00 93.88 83 PRO A N 1
ATOM 644 C CA . PRO A 1 83 ? 6.611 3.242 -17.059 1.00 93.88 83 PRO A CA 1
ATOM 645 C C . PRO A 1 83 ? 5.222 3.856 -17.275 1.00 93.88 83 PRO A C 1
ATOM 647 O O . PRO A 1 83 ? 4.773 4.671 -16.468 1.00 93.88 83 PRO A O 1
ATOM 650 N N . GLU A 1 84 ? 4.491 3.422 -18.305 1.00 96.31 84 GLU A N 1
ATOM 651 C CA . GLU A 1 84 ? 3.136 3.906 -18.573 1.00 96.31 84 GLU A CA 1
ATOM 652 C C . GLU A 1 84 ? 2.136 3.508 -17.481 1.00 96.31 84 GLU A C 1
ATOM 654 O O . GLU A 1 84 ? 1.257 4.298 -17.121 1.00 96.31 84 GLU A O 1
ATOM 659 N N . MET A 1 85 ? 2.292 2.310 -16.911 1.00 97.88 85 MET A N 1
ATOM 660 C CA . MET A 1 85 ? 1.446 1.824 -15.825 1.00 97.88 85 MET A CA 1
ATOM 661 C C . MET A 1 85 ? 1.746 2.564 -14.525 1.00 97.88 85 MET A C 1
ATOM 663 O O . MET A 1 85 ? 0.822 2.927 -13.801 1.00 97.88 85 MET A O 1
ATOM 667 N N . LEU A 1 86 ? 3.021 2.851 -14.255 1.00 96.81 86 LEU A N 1
ATOM 668 C CA . LEU A 1 86 ? 3.430 3.643 -13.103 1.00 96.81 86 LEU A CA 1
ATOM 669 C C . LEU A 1 86 ? 2.829 5.047 -13.161 1.00 96.81 86 LEU A C 1
ATOM 671 O O . LEU A 1 86 ? 2.210 5.492 -12.197 1.00 96.81 86 LEU A O 1
ATOM 675 N N . GLU A 1 87 ? 2.962 5.737 -14.291 1.00 97.25 87 GLU A N 1
ATOM 676 C CA . GLU A 1 87 ? 2.410 7.085 -14.439 1.00 97.25 87 GLU A CA 1
ATOM 677 C C . GLU A 1 87 ? 0.881 7.088 -14.384 1.00 97.25 87 GLU A C 1
ATOM 679 O O . GLU A 1 87 ? 0.271 7.979 -13.786 1.00 97.25 87 GLU A O 1
ATOM 684 N N . ARG A 1 88 ? 0.233 6.057 -14.936 1.00 98.25 88 ARG A N 1
ATOM 685 C CA . ARG A 1 88 ? -1.215 5.886 -14.805 1.00 98.25 88 ARG A CA 1
ATOM 686 C C . ARG A 1 88 ? -1.637 5.639 -13.361 1.00 98.25 88 ARG A C 1
ATOM 688 O O . ARG A 1 88 ? -2.603 6.257 -12.917 1.00 98.25 88 ARG A O 1
ATOM 695 N N . PHE A 1 89 ? -0.905 4.806 -12.628 1.00 98.50 89 PHE A N 1
ATOM 696 C CA . PHE A 1 89 ? -1.161 4.557 -11.217 1.00 98.50 89 PHE A CA 1
ATOM 697 C C . PHE A 1 89 ? -0.998 5.828 -10.385 1.00 98.50 89 PHE A C 1
ATOM 699 O O . PHE A 1 89 ? -1.930 6.217 -9.684 1.00 98.50 89 PHE A O 1
ATOM 706 N N . LYS A 1 90 ? 0.133 6.528 -10.524 1.00 98.19 90 LYS A N 1
ATOM 707 C CA . LYS A 1 90 ? 0.414 7.782 -9.810 1.00 98.19 90 LYS A CA 1
ATOM 708 C C . LYS A 1 90 ? -0.665 8.831 -10.069 1.00 98.19 90 LYS A C 1
ATOM 710 O O . LYS A 1 90 ? -1.126 9.470 -9.122 1.00 98.19 90 LYS A O 1
ATOM 715 N N . ARG A 1 91 ? -1.096 8.985 -11.326 1.00 98.44 91 ARG A N 1
ATOM 716 C CA . ARG A 1 91 ? -2.173 9.908 -11.705 1.00 98.44 91 ARG A CA 1
ATOM 717 C C . ARG A 1 91 ? -3.502 9.521 -11.059 1.00 98.44 91 ARG A C 1
ATOM 719 O O . ARG A 1 91 ? -4.068 10.337 -10.341 1.00 98.44 91 ARG A O 1
ATOM 726 N N . ALA A 1 92 ? -3.958 8.284 -11.254 1.00 98.56 92 ALA A N 1
ATOM 727 C CA . ALA A 1 92 ? -5.245 7.823 -10.732 1.00 98.56 92 ALA A CA 1
ATOM 728 C C . ALA A 1 92 ? -5.303 7.879 -9.196 1.00 98.56 92 ALA A C 1
ATOM 730 O O . ALA A 1 92 ? -6.285 8.351 -8.629 1.00 98.56 92 ALA A O 1
ATOM 731 N N . ALA A 1 93 ? -4.228 7.465 -8.519 1.00 98.56 93 ALA A N 1
ATOM 732 C CA . ALA A 1 93 ? -4.113 7.546 -7.066 1.00 98.56 93 ALA A CA 1
ATOM 733 C C . ALA A 1 93 ? -4.150 9.003 -6.575 1.00 98.56 93 ALA A C 1
ATOM 735 O O . ALA A 1 93 ? -4.847 9.323 -5.614 1.00 98.56 93 ALA A O 1
ATOM 736 N N . THR A 1 94 ? -3.447 9.907 -7.266 1.00 98.44 94 THR A N 1
ATOM 737 C CA . THR A 1 94 ? -3.459 11.344 -6.951 1.00 98.44 94 THR A CA 1
ATOM 738 C C . THR A 1 94 ? -4.846 11.951 -7.116 1.00 98.44 94 THR A C 1
ATOM 740 O O . THR A 1 94 ? -5.297 12.674 -6.230 1.00 98.44 94 THR A O 1
ATOM 743 N N . GLU A 1 95 ? -5.527 11.669 -8.225 1.00 98.06 95 GLU A N 1
ATOM 744 C CA . GLU A 1 95 ? -6.882 12.161 -8.496 1.00 98.06 95 GLU A CA 1
ATOM 745 C C . GLU A 1 95 ? -7.875 11.662 -7.438 1.00 98.06 95 GLU A C 1
ATOM 747 O O . GLU A 1 95 ? -8.586 12.471 -6.838 1.00 98.06 95 GLU A O 1
ATOM 752 N N . ALA A 1 96 ? -7.860 10.358 -7.141 1.00 97.94 96 ALA A N 1
ATOM 753 C CA . ALA A 1 96 ? -8.738 9.745 -6.146 1.00 97.94 96 ALA A CA 1
ATOM 754 C C . ALA A 1 96 ? -8.540 10.342 -4.744 1.00 97.94 96 ALA A C 1
ATOM 756 O O . ALA A 1 96 ? -9.510 10.681 -4.065 1.00 97.94 96 ALA A O 1
ATOM 757 N N . MET A 1 97 ? -7.286 10.524 -4.318 1.00 97.94 97 MET A N 1
ATOM 758 C CA . MET A 1 97 ? -6.982 11.045 -2.985 1.00 97.94 97 MET A CA 1
ATOM 759 C C . MET A 1 97 ? -7.239 12.550 -2.867 1.00 97.94 97 MET A C 1
ATOM 761 O O . MET A 1 97 ? -7.789 12.994 -1.862 1.00 97.94 97 MET A O 1
ATOM 765 N N . ARG A 1 98 ? -6.947 13.351 -3.902 1.00 95.94 98 ARG A N 1
ATOM 766 C CA . ARG A 1 98 ? -7.283 14.790 -3.902 1.00 95.94 98 ARG A CA 1
ATOM 767 C C . ARG A 1 98 ? -8.785 15.041 -3.779 1.00 95.94 98 ARG A C 1
ATOM 769 O O . ARG A 1 98 ? -9.179 16.053 -3.205 1.00 95.94 98 ARG A O 1
ATOM 776 N N . ALA A 1 99 ? -9.618 14.127 -4.274 1.00 96.56 99 ALA A N 1
ATOM 777 C CA . ALA A 1 99 ? -11.069 14.243 -4.186 1.00 96.56 99 ALA A CA 1
ATOM 778 C C . ALA A 1 99 ? -11.627 14.080 -2.755 1.00 96.56 99 ALA A C 1
ATOM 780 O O . ALA A 1 99 ? -12.777 14.442 -2.519 1.00 96.56 99 ALA A O 1
ATOM 781 N N . LYS A 1 100 ? -10.846 13.568 -1.790 1.00 94.44 100 LYS A N 1
ATOM 782 C CA . LYS A 1 100 ? -11.315 13.310 -0.415 1.00 94.44 100 LYS A CA 1
ATOM 783 C C . LYS A 1 100 ? -11.458 14.570 0.450 1.00 94.44 100 LYS A C 1
ATOM 785 O O . LYS A 1 100 ? -12.120 14.536 1.482 1.00 94.44 100 LYS A O 1
ATOM 790 N N . GLY A 1 101 ? -10.877 15.699 0.034 1.00 91.50 101 GLY A N 1
ATOM 791 C CA . GLY A 1 101 ? -10.966 16.997 0.726 1.00 91.50 101 GLY A CA 1
ATOM 792 C C . GLY A 1 101 ? -10.183 17.090 2.046 1.00 91.50 101 GLY A C 1
ATOM 793 O O . GLY A 1 101 ? -9.857 18.184 2.495 1.00 91.50 101 GLY A O 1
ATOM 794 N N . ASP A 1 102 ? -9.829 15.956 2.643 1.00 94.06 102 ASP A N 1
ATOM 795 C CA . ASP A 1 102 ? -9.075 15.807 3.887 1.00 94.06 102 ASP A CA 1
ATOM 796 C C . ASP A 1 102 ? -7.727 15.088 3.689 1.00 94.06 102 ASP A C 1
ATOM 798 O O . ASP A 1 102 ? -7.085 14.699 4.667 1.00 94.06 102 ASP A O 1
ATOM 802 N N . VAL A 1 103 ? -7.286 14.945 2.436 1.00 95.94 103 VAL A N 1
ATOM 803 C CA . VAL A 1 103 ? -5.987 14.378 2.060 1.00 95.94 103 VAL A CA 1
ATOM 804 C C . VAL A 1 103 ? -5.165 15.415 1.301 1.00 95.94 103 VAL A C 1
ATOM 806 O O . VAL A 1 103 ? -5.604 15.978 0.298 1.00 95.94 103 VAL A O 1
ATOM 809 N N . ALA A 1 104 ? -3.939 15.642 1.762 1.00 95.38 104 ALA A N 1
ATOM 810 C CA . ALA A 1 104 ? -2.921 16.389 1.040 1.00 95.38 104 ALA A CA 1
ATOM 811 C C . ALA A 1 104 ? -2.015 15.418 0.271 1.00 95.38 104 ALA A C 1
ATOM 813 O O . ALA A 1 104 ? -1.564 14.413 0.820 1.00 95.38 104 ALA A O 1
ATOM 814 N N . VAL A 1 105 ? -1.729 15.736 -0.993 1.00 96.50 105 VAL A N 1
ATOM 815 C CA . VAL A 1 105 ? -0.773 14.983 -1.819 1.00 96.50 105 VAL A CA 1
ATOM 816 C C . VAL A 1 105 ? 0.523 15.773 -1.919 1.00 96.50 105 VAL A C 1
ATOM 818 O O . VAL A 1 105 ? 0.494 16.929 -2.349 1.00 96.50 105 VAL A O 1
ATOM 821 N N . GLY A 1 106 ? 1.647 15.166 -1.547 1.00 93.00 106 GLY A N 1
ATOM 822 C CA . GLY A 1 106 ? 2.909 15.887 -1.414 1.00 93.00 106 GLY A CA 1
ATOM 823 C C . GLY A 1 106 ? 4.156 15.012 -1.409 1.00 93.00 106 GLY A C 1
ATOM 824 O O . GLY A 1 106 ? 4.142 13.865 -1.861 1.00 93.00 106 GLY A O 1
ATOM 825 N N . ALA A 1 107 ? 5.248 15.621 -0.948 1.00 91.00 107 ALA A N 1
ATOM 826 C CA . ALA A 1 107 ? 6.521 14.954 -0.717 1.00 91.00 107 ALA A CA 1
ATOM 827 C C . ALA A 1 107 ? 6.459 14.113 0.560 1.00 91.00 107 ALA A C 1
ATOM 829 O O . ALA A 1 107 ? 5.767 14.476 1.510 1.00 91.00 107 ALA A O 1
ATOM 830 N N . THR A 1 108 ? 7.218 13.022 0.582 1.00 90.38 108 THR A N 1
ATOM 831 C CA . THR A 1 108 ? 7.260 12.138 1.746 1.00 90.38 108 THR A CA 1
ATOM 832 C C . THR A 1 108 ? 7.849 12.826 2.982 1.00 90.38 108 THR A C 1
ATOM 834 O O . THR A 1 108 ? 8.710 13.703 2.902 1.00 90.38 108 THR A O 1
ATOM 837 N N . THR A 1 109 ? 7.392 12.368 4.138 1.00 88.19 109 THR A N 1
ATOM 838 C CA . THR A 1 109 ? 7.862 12.683 5.490 1.00 88.19 109 THR A CA 1
ATOM 839 C C . THR A 1 109 ? 8.465 11.461 6.188 1.00 88.19 109 THR A C 1
ATOM 841 O O . THR A 1 109 ? 9.091 11.616 7.234 1.00 88.19 109 THR A O 1
ATOM 844 N N . VAL A 1 110 ? 8.294 10.259 5.617 1.00 84.12 110 VAL A N 1
ATOM 845 C CA . VAL A 1 110 ? 8.714 8.979 6.225 1.00 84.12 110 VAL A CA 1
ATOM 846 C C . VAL A 1 110 ? 9.595 8.108 5.321 1.00 84.12 110 VAL A C 1
ATOM 848 O O . VAL A 1 110 ? 10.209 7.160 5.806 1.00 84.12 110 VAL A O 1
ATOM 851 N N . SER A 1 111 ? 9.664 8.398 4.020 1.00 83.94 111 SER A N 1
ATOM 852 C CA . SER A 1 111 ? 10.365 7.594 3.011 1.00 83.94 111 SER A CA 1
ATOM 853 C C . SER A 1 111 ? 11.554 8.346 2.384 1.00 83.94 111 SER A C 1
ATOM 855 O O . SER A 1 111 ? 11.952 9.424 2.825 1.00 83.94 111 SER A O 1
ATOM 857 N N . ILE A 1 112 ? 12.145 7.773 1.332 1.00 81.69 112 ILE A N 1
ATOM 858 C CA . ILE A 1 112 ? 13.195 8.409 0.524 1.00 81.69 112 ILE A CA 1
ATOM 859 C C . ILE A 1 112 ? 12.598 9.583 -0.260 1.00 81.69 112 ILE A C 1
ATOM 861 O O . ILE A 1 112 ? 11.517 9.448 -0.829 1.00 81.69 112 ILE A O 1
ATOM 865 N N . GLN A 1 113 ? 13.342 10.685 -0.379 1.00 81.00 113 GLN A N 1
ATOM 866 C CA . GLN A 1 113 ? 12.917 11.942 -1.015 1.00 81.00 113 GLN A CA 1
ATOM 867 C C . GLN A 1 113 ? 12.332 11.810 -2.432 1.00 81.00 113 GLN A C 1
ATOM 869 O O . GLN A 1 113 ? 11.514 12.636 -2.824 1.00 81.00 113 GLN A O 1
ATOM 874 N N . THR A 1 114 ? 12.718 10.790 -3.204 1.00 83.19 114 THR A N 1
ATOM 875 C CA . THR A 1 114 ? 12.175 10.555 -4.553 1.00 83.19 114 THR A CA 1
ATOM 876 C C . THR A 1 114 ? 10.784 9.927 -4.559 1.00 83.19 114 THR A C 1
ATOM 878 O O . THR A 1 114 ? 10.144 9.885 -5.606 1.00 83.19 114 THR A O 1
ATOM 881 N N . THR A 1 115 ? 10.300 9.437 -3.418 1.00 88.44 115 THR A N 1
ATOM 882 C CA . THR A 1 115 ? 8.976 8.823 -3.274 1.00 88.44 115 THR A CA 1
ATOM 883 C C . THR A 1 115 ? 7.885 9.836 -3.596 1.00 88.44 115 THR A C 1
ATOM 885 O O . THR A 1 115 ? 7.809 10.903 -2.983 1.00 88.44 115 THR A O 1
ATOM 888 N N . TYR A 1 116 ? 7.033 9.495 -4.563 1.00 90.75 116 TYR A N 1
ATOM 889 C CA . TYR A 1 116 ? 5.924 10.338 -4.984 1.00 90.75 116 TYR A CA 1
ATOM 890 C C . TYR A 1 116 ? 4.914 9.553 -5.843 1.00 90.75 116 TYR A C 1
ATOM 892 O O . TYR A 1 116 ? 5.330 8.838 -6.764 1.00 90.75 116 TYR A O 1
ATOM 900 N N . PRO A 1 117 ? 3.594 9.759 -5.666 1.00 96.38 117 PRO A N 1
ATOM 901 C CA . PRO A 1 117 ? 2.948 10.635 -4.684 1.00 96.38 117 PRO A CA 1
ATOM 902 C C . PRO A 1 117 ? 2.937 10.057 -3.264 1.00 96.38 117 PRO A C 1
ATOM 904 O O . PRO A 1 117 ? 2.913 8.839 -3.079 1.00 96.38 117 PRO A O 1
ATOM 907 N N . CYS A 1 118 ? 2.906 10.954 -2.279 1.00 96.56 118 CYS A N 1
ATOM 908 C CA . CYS A 1 118 ? 2.681 10.631 -0.870 1.00 96.56 118 CYS A CA 1
ATOM 909 C C . CYS A 1 118 ? 1.360 11.248 -0.412 1.00 96.56 118 CYS A C 1
ATOM 911 O O . CYS A 1 118 ? 1.003 12.351 -0.840 1.00 96.56 118 CYS A O 1
ATOM 913 N N . PHE A 1 119 ? 0.626 10.526 0.427 1.00 97.12 119 PHE A N 1
ATOM 914 C CA . PHE A 1 119 ? -0.735 10.854 0.828 1.00 97.12 119 PHE A CA 1
ATOM 915 C C 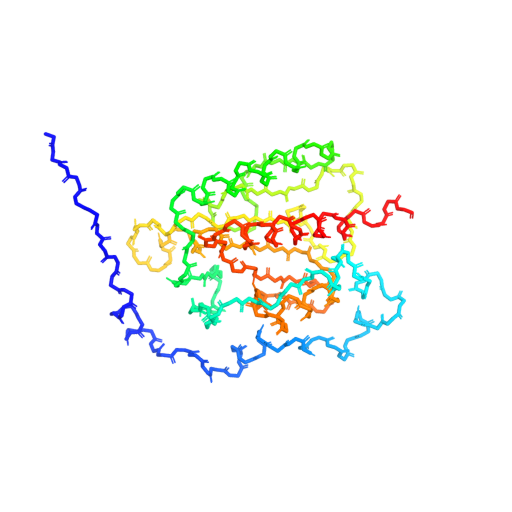. PHE A 1 119 ? -0.788 11.084 2.332 1.00 97.12 119 PHE A C 1
ATOM 917 O O . PHE A 1 119 ? -0.523 10.181 3.127 1.00 97.12 119 PHE A O 1
ATOM 924 N N . HIS A 1 120 ? -1.144 12.307 2.716 1.00 95.44 120 HIS A N 1
ATOM 925 C CA . HIS A 1 120 ? -1.128 12.759 4.098 1.00 95.44 120 HIS A CA 1
ATOM 926 C C . HIS A 1 120 ? -2.530 13.148 4.544 1.00 95.44 120 HIS A C 1
ATOM 928 O O . HIS A 1 120 ? -3.217 13.901 3.855 1.00 95.44 120 HIS A O 1
ATOM 934 N N . LEU A 1 121 ? -2.943 12.702 5.726 1.00 93.56 121 LEU A N 1
ATOM 935 C CA . LEU A 1 121 ? -4.161 13.201 6.353 1.00 93.56 121 LEU A CA 1
ATOM 936 C C . LEU A 1 121 ? -4.010 14.674 6.734 1.00 93.56 121 LEU A C 1
ATOM 938 O O . LEU A 1 121 ? -3.023 15.076 7.354 1.00 93.56 121 LEU A O 1
ATOM 942 N N . HIS A 1 122 ? -5.027 15.474 6.426 1.00 90.81 122 HIS A N 1
ATOM 943 C CA . HIS A 1 122 ? -5.084 16.874 6.825 1.00 90.81 122 HIS A CA 1
ATOM 944 C C . HIS A 1 122 ? -5.016 17.009 8.362 1.00 90.81 122 HIS A C 1
ATOM 946 O O . HIS A 1 122 ? -5.619 16.191 9.065 1.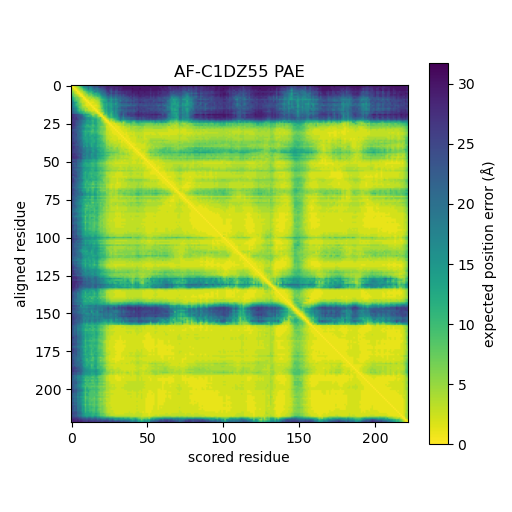00 90.81 122 HIS A O 1
ATOM 952 N N . PRO A 1 123 ? -4.346 18.042 8.918 1.00 87.38 123 PRO A N 1
ATOM 953 C CA . PRO A 1 123 ? -4.225 18.250 10.363 1.00 87.38 123 PRO A CA 1
ATOM 954 C C . PRO A 1 123 ? -5.539 18.228 11.156 1.00 87.38 123 PRO A C 1
ATOM 956 O O . PRO A 1 123 ? -5.544 17.824 12.317 1.00 87.38 123 PRO A O 1
ATOM 959 N N . SER A 1 124 ? -6.652 18.624 10.530 1.00 85.94 124 SER A N 1
ATOM 960 C CA . SER A 1 124 ? -7.986 18.604 11.152 1.00 85.94 124 SER A CA 1
ATOM 961 C C . SER A 1 124 ? -8.554 17.201 11.377 1.00 85.94 124 SER A C 1
ATOM 963 O O . SER A 1 124 ? -9.518 17.052 12.123 1.00 85.94 124 SER A O 1
ATOM 965 N N . VAL A 1 125 ? -7.988 16.171 10.745 1.00 85.94 125 VAL A N 1
ATOM 966 C CA . VAL A 1 125 ? -8.356 14.780 11.009 1.00 85.94 125 VAL A CA 1
ATOM 967 C C . VAL A 1 125 ? -7.638 14.332 12.284 1.00 85.94 125 VAL A C 1
ATOM 969 O O . VAL A 1 125 ? -6.405 14.447 12.337 1.00 85.94 125 VAL A O 1
ATOM 972 N N . PRO A 1 126 ? -8.356 13.845 13.315 1.00 84.44 126 PRO A N 1
ATOM 973 C CA . PRO A 1 126 ? -7.727 13.250 14.490 1.00 84.44 126 PRO A CA 1
ATOM 974 C C . PRO A 1 126 ? -6.774 12.131 14.077 1.00 84.44 126 PRO A C 1
ATOM 976 O O . PRO A 1 126 ? -7.061 11.415 13.119 1.00 84.44 126 PRO A O 1
ATOM 979 N N . LEU A 1 127 ? -5.648 11.982 14.780 1.00 81.06 127 LEU A N 1
ATOM 980 C CA . LEU A 1 127 ? -4.726 10.886 14.493 1.00 81.06 127 LEU A CA 1
ATOM 981 C C . LEU A 1 127 ? -5.448 9.549 14.740 1.00 81.06 127 LEU A C 1
ATOM 983 O O . LEU A 1 127 ? -5.883 9.295 15.867 1.00 81.06 127 LEU A O 1
ATOM 987 N N . PRO A 1 128 ? -5.627 8.728 13.698 1.00 75.44 128 PRO A N 1
ATOM 988 C CA . PRO A 1 128 ? -6.374 7.488 13.793 1.00 75.44 128 PRO A CA 1
ATOM 989 C C . PRO A 1 128 ? -5.517 6.377 14.411 1.00 75.44 128 PRO A C 1
ATOM 991 O O . PRO A 1 128 ? -4.284 6.461 14.409 1.00 75.44 128 PRO A O 1
ATOM 994 N N . PRO A 1 129 ? -6.145 5.288 14.885 1.00 67.69 129 PRO A N 1
ATOM 995 C CA . PRO A 1 129 ? -5.425 4.062 15.209 1.00 67.69 129 PRO A CA 1
ATOM 996 C C . PRO A 1 129 ? -4.556 3.616 14.024 1.00 67.69 129 PRO A C 1
ATOM 998 O O . PRO A 1 129 ? -5.007 3.665 12.884 1.00 67.69 129 PRO A O 1
ATOM 1001 N N . GLY A 1 130 ? -3.330 3.156 14.277 1.00 67.31 130 GLY A N 1
ATOM 1002 C CA . GLY A 1 130 ? -2.440 2.661 13.218 1.00 67.31 130 GLY A CA 1
ATOM 1003 C C . GLY A 1 130 ? -1.368 3.646 12.755 1.00 67.31 130 GLY A C 1
ATOM 1004 O O . GLY A 1 130 ? -0.330 3.197 12.270 1.00 67.31 130 GLY A O 1
ATOM 1005 N N . LEU A 1 131 ? -1.562 4.953 12.960 1.00 70.25 131 LEU A N 1
ATOM 1006 C CA . LEU A 1 131 ? -0.554 5.978 12.672 1.00 70.25 131 LEU A CA 1
ATOM 1007 C C . LEU A 1 131 ? 0.096 6.481 13.967 1.00 70.25 131 LEU A C 1
ATOM 1009 O O . LEU A 1 131 ? -0.594 6.808 14.931 1.00 70.25 131 LEU A O 1
ATOM 1013 N N . ILE A 1 132 ? 1.428 6.577 13.979 1.00 60.44 132 ILE A N 1
ATOM 1014 C CA . ILE A 1 132 ? 2.189 7.297 15.015 1.00 60.44 132 ILE A CA 1
ATOM 1015 C C . ILE A 1 132 ? 2.778 8.549 14.378 1.00 60.44 132 ILE A C 1
ATOM 1017 O O . ILE A 1 132 ? 3.366 8.400 13.318 1.00 60.44 132 ILE A O 1
ATOM 1021 N N . GLU A 1 133 ? 2.606 9.719 15.016 1.00 62.81 133 GLU A N 1
ATOM 1022 C CA . GLU A 1 133 ? 3.140 11.078 14.718 1.00 62.81 133 GLU A CA 1
ATOM 1023 C C . GLU A 1 133 ? 3.093 11.596 13.259 1.00 62.81 133 GLU A C 1
ATOM 1025 O O . GLU A 1 133 ? 2.711 12.741 13.014 1.00 62.81 133 GLU A O 1
ATOM 1030 N N . PHE A 1 134 ? 3.443 10.771 12.284 1.00 72.75 134 PHE A N 1
ATOM 1031 C CA . PHE A 1 134 ? 3.368 10.968 10.852 1.00 72.75 134 PHE A CA 1
ATOM 1032 C C . PHE A 1 134 ? 1.927 10.823 10.348 1.00 72.75 134 PHE A C 1
ATOM 1034 O O . PHE A 1 134 ? 1.210 9.871 10.654 1.00 72.75 134 PHE A O 1
ATOM 1041 N N . ARG A 1 135 ? 1.497 11.796 9.541 1.00 89.31 135 ARG A N 1
ATOM 1042 C CA . ARG A 1 135 ? 0.170 11.821 8.899 1.00 89.31 135 ARG A CA 1
ATOM 1043 C C . ARG A 1 135 ? 0.162 11.177 7.515 1.00 89.31 135 ARG A C 1
ATOM 1045 O O . ARG A 1 135 ? -0.896 11.097 6.898 1.00 89.31 135 ARG A O 1
ATOM 1052 N N . GLU A 1 136 ? 1.328 10.762 7.026 1.00 93.62 136 GLU A N 1
ATOM 1053 C CA . GLU A 1 136 ? 1.484 10.005 5.786 1.00 93.62 136 GLU A CA 1
ATOM 1054 C C . GLU A 1 136 ? 0.969 8.583 5.996 1.00 93.62 136 GLU A C 1
ATOM 1056 O O . GLU A 1 136 ? 1.563 7.806 6.738 1.00 93.62 136 GLU A O 1
ATOM 1061 N N . PHE A 1 137 ? -0.164 8.262 5.379 1.00 94.50 137 PHE A N 1
ATOM 1062 C CA . PHE A 1 137 ? -0.778 6.941 5.504 1.00 94.50 137 PHE A CA 1
ATOM 1063 C C . PHE A 1 137 ? -0.462 6.035 4.318 1.00 94.50 137 PHE A C 1
ATOM 1065 O O . PHE A 1 137 ? -0.647 4.822 4.403 1.00 94.50 137 PHE A O 1
ATOM 1072 N N . ALA A 1 138 ? -0.008 6.618 3.210 1.00 96.19 138 ALA A N 1
ATOM 1073 C CA . ALA A 1 138 ? 0.330 5.881 2.013 1.00 96.19 138 ALA A CA 1
ATOM 1074 C C . ALA A 1 138 ? 1.337 6.640 1.150 1.00 96.19 138 ALA A C 1
ATOM 1076 O O . ALA A 1 138 ? 1.294 7.869 1.065 1.00 96.19 138 ALA A O 1
ATOM 1077 N N . HIS A 1 139 ? 2.180 5.903 0.431 1.00 96.38 139 HIS A N 1
ATOM 1078 C CA . HIS A 1 139 ? 3.066 6.482 -0.575 1.00 96.38 139 HIS A CA 1
ATOM 1079 C C . HIS A 1 139 ? 3.445 5.483 -1.663 1.00 96.38 139 HIS A C 1
ATOM 1081 O O . HIS A 1 139 ? 3.579 4.285 -1.410 1.00 96.38 139 HIS A O 1
ATOM 1087 N N . VAL A 1 140 ? 3.656 5.992 -2.878 1.00 96.56 140 VAL A N 1
ATOM 1088 C CA . VAL A 1 140 ? 4.071 5.196 -4.040 1.00 96.56 140 VAL A CA 1
ATOM 1089 C C . VAL A 1 140 ? 5.570 5.352 -4.263 1.00 96.56 140 VAL A C 1
ATOM 1091 O O . VAL A 1 140 ? 6.085 6.461 -4.426 1.00 96.56 140 VAL A O 1
ATOM 1094 N N . HIS A 1 141 ? 6.283 4.230 -4.306 1.00 93.00 141 HIS A N 1
ATOM 1095 C CA . HIS A 1 141 ? 7.707 4.218 -4.592 1.00 93.00 141 HIS A CA 1
ATOM 1096 C C . HIS A 1 141 ? 7.992 4.660 -6.025 1.00 93.00 141 HIS A C 1
ATOM 1098 O O . HIS A 1 141 ? 7.415 4.151 -6.992 1.00 93.00 141 HIS A O 1
ATOM 1104 N N . ALA A 1 142 ? 8.954 5.569 -6.153 1.00 88.75 142 ALA A N 1
ATOM 1105 C CA . ALA A 1 142 ? 9.550 5.904 -7.433 1.00 88.75 142 ALA A CA 1
ATOM 1106 C C . ALA A 1 142 ? 10.380 4.730 -7.990 1.00 88.75 142 ALA A C 1
ATOM 1108 O O . ALA A 1 142 ? 10.789 3.837 -7.227 1.00 88.75 142 ALA A O 1
ATOM 1109 N N . PRO A 1 143 ? 10.645 4.721 -9.313 1.00 85.50 143 PRO A N 1
ATOM 1110 C CA . PRO A 1 143 ? 11.632 3.828 -9.905 1.00 85.50 143 PRO A CA 1
ATOM 1111 C C . PRO A 1 143 ? 12.970 3.961 -9.186 1.00 85.50 143 PRO A C 1
ATOM 1113 O O . PRO A 1 143 ? 13.268 5.014 -8.619 1.00 85.50 143 PRO A O 1
ATOM 1116 N N . PHE A 1 144 ? 13.777 2.904 -9.229 1.00 76.06 144 PHE A N 1
ATOM 1117 C CA . PHE A 1 144 ? 15.159 3.053 -8.796 1.00 76.06 144 PHE A CA 1
ATOM 1118 C C . PHE A 1 144 ? 15.868 4.028 -9.733 1.00 76.06 144 PHE A C 1
ATOM 1120 O O . PHE A 1 144 ? 15.801 3.879 -10.952 1.00 76.06 144 PHE A O 1
ATOM 1127 N N . VAL A 1 145 ? 16.511 5.025 -9.144 1.00 66.25 145 VAL A N 1
ATOM 1128 C CA . VAL A 1 145 ? 17.437 5.921 -9.820 1.00 66.25 145 VAL A CA 1
ATOM 1129 C C . VAL A 1 145 ? 18.833 5.477 -9.424 1.00 66.25 145 VAL A C 1
ATOM 1131 O O . VAL A 1 145 ? 19.107 5.265 -8.237 1.00 66.25 145 VAL A O 1
ATOM 1134 N N . ASP A 1 146 ? 19.698 5.321 -10.419 1.00 56.12 146 ASP A N 1
ATOM 1135 C CA . ASP A 1 146 ? 21.094 4.993 -10.179 1.00 56.12 146 ASP A CA 1
ATOM 1136 C C . ASP A 1 146 ? 21.750 6.098 -9.337 1.00 56.12 146 ASP A C 1
ATOM 1138 O O . ASP A 1 146 ? 21.704 7.283 -9.667 1.00 56.12 146 ASP A O 1
ATOM 1142 N N . GLY A 1 147 ? 22.355 5.688 -8.226 1.00 53.12 147 GLY A N 1
ATOM 1143 C CA . GLY A 1 147 ? 23.167 6.516 -7.340 1.00 53.12 147 GLY A CA 1
ATOM 1144 C C . GLY A 1 147 ? 24.340 5.690 -6.813 1.00 53.12 147 GLY A C 1
ATOM 1145 O O . GLY A 1 147 ? 24.304 4.457 -6.850 1.00 53.12 147 GLY A O 1
ATOM 1146 N N . GLU A 1 148 ? 25.407 6.339 -6.344 1.00 40.25 148 GLU A N 1
ATOM 1147 C CA . GLU A 1 148 ? 26.599 5.622 -5.875 1.00 40.25 148 GLU A CA 1
ATOM 1148 C C . GLU A 1 148 ? 26.343 4.850 -4.566 1.00 40.25 148 GLU A C 1
ATOM 1150 O O . GLU A 1 148 ? 26.479 5.375 -3.466 1.00 40.25 148 GLU A O 1
ATOM 1155 N N . GLY A 1 149 ? 26.008 3.562 -4.662 1.00 44.06 149 GLY A N 1
ATOM 1156 C CA . GLY A 1 149 ? 25.847 2.658 -3.515 1.00 44.06 149 GLY A CA 1
ATOM 1157 C C . GLY A 1 149 ? 24.423 2.599 -2.945 1.00 44.06 149 GLY A C 1
ATOM 1158 O O . GLY A 1 149 ? 23.606 3.480 -3.164 1.00 44.06 149 GLY A O 1
ATOM 1159 N N . TRP A 1 150 ? 24.099 1.535 -2.197 1.00 45.59 150 TRP A N 1
ATOM 1160 C CA . TRP A 1 150 ? 22.724 1.237 -1.740 1.00 45.59 150 TRP A CA 1
ATOM 1161 C C . TRP A 1 150 ? 22.124 2.294 -0.795 1.00 45.59 150 TRP A C 1
ATOM 1163 O O . TRP A 1 150 ? 20.920 2.513 -0.816 1.00 45.59 150 TRP A O 1
ATOM 1173 N N . THR A 1 151 ? 22.950 2.999 -0.016 1.00 46.31 151 THR A N 1
ATOM 1174 C CA . THR A 1 151 ? 22.519 4.153 0.800 1.00 46.31 151 THR A CA 1
ATOM 1175 C C . THR A 1 151 ? 22.179 5.390 -0.036 1.00 46.31 151 THR A C 1
ATOM 1177 O O . THR A 1 151 ? 21.573 6.322 0.481 1.00 46.31 151 THR A O 1
ATOM 1180 N N . HIS A 1 152 ? 22.564 5.390 -1.315 1.00 45.78 152 HIS A N 1
ATOM 1181 C CA . HIS A 1 152 ? 22.294 6.441 -2.294 1.00 45.78 152 HIS A CA 1
ATOM 1182 C C . H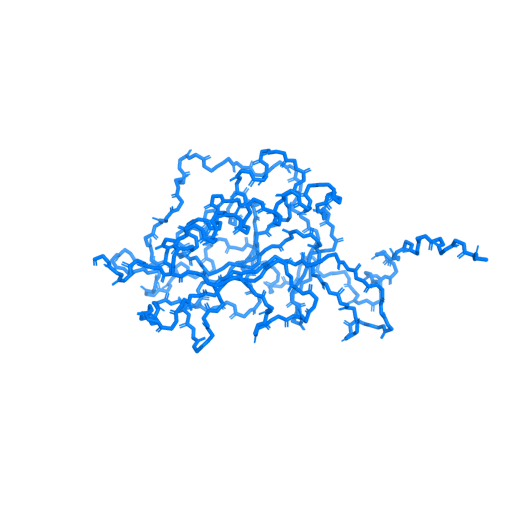IS A 1 152 ? 21.416 5.953 -3.456 1.00 45.78 152 HIS A C 1
ATOM 1184 O O . HIS A 1 152 ? 21.076 6.754 -4.322 1.00 45.78 152 HIS A O 1
ATOM 1190 N N . ALA A 1 153 ? 21.023 4.672 -3.475 1.00 49.03 153 ALA A N 1
ATOM 1191 C CA . ALA A 1 153 ? 19.992 4.177 -4.372 1.00 49.03 153 ALA A CA 1
ATOM 1192 C C . ALA A 1 153 ? 18.688 4.874 -3.983 1.00 49.03 153 ALA A C 1
ATOM 1194 O O . ALA A 1 153 ? 18.133 4.644 -2.907 1.00 49.03 153 ALA A O 1
ATOM 1195 N N . GLN A 1 154 ? 18.235 5.784 -4.838 1.00 55.84 154 GLN A N 1
ATOM 1196 C CA . GLN A 1 154 ? 16.975 6.477 -4.638 1.00 55.84 154 GLN A CA 1
ATOM 1197 C C . GLN A 1 154 ? 15.863 5.666 -5.301 1.00 55.84 154 GLN A C 1
ATOM 1199 O O . GLN A 1 154 ? 16.060 5.111 -6.375 1.00 55.84 154 GLN A O 1
ATOM 1204 N N . GLY A 1 155 ? 14.689 5.597 -4.676 1.00 58.38 155 GLY A N 1
ATOM 1205 C CA . GLY A 1 155 ? 13.561 4.798 -5.168 1.00 58.38 155 GLY A CA 1
ATOM 1206 C C . GLY A 1 155 ? 13.399 3.455 -4.450 1.00 58.38 155 GLY A C 1
ATOM 1207 O O . GLY A 1 155 ? 14.239 3.051 -3.652 1.00 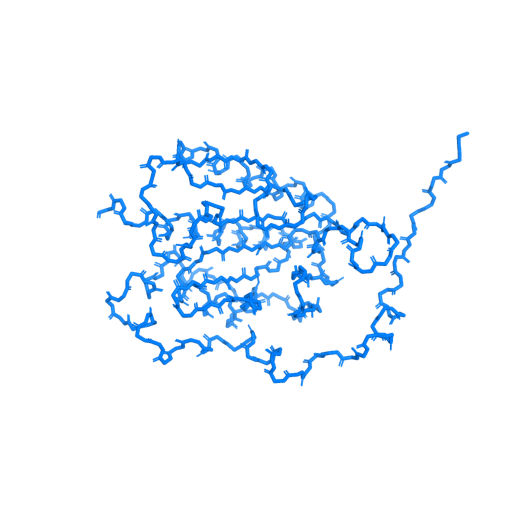58.38 155 GLY A O 1
ATOM 1208 N N . GLY A 1 156 ? 12.269 2.786 -4.690 1.00 63.12 156 GLY A N 1
ATOM 1209 C CA . GLY A 1 156 ? 11.821 1.640 -3.877 1.00 63.12 156 GLY A CA 1
ATOM 1210 C C . GLY A 1 156 ? 11.171 0.509 -4.673 1.00 63.12 156 GLY A C 1
ATOM 1211 O O . GLY A 1 156 ? 10.497 -0.346 -4.102 1.00 63.12 156 GLY A O 1
ATOM 1212 N N . GLY A 1 157 ? 11.359 0.491 -5.994 1.00 70.56 157 GLY A N 1
ATOM 1213 C CA . GLY A 1 157 ? 10.703 -0.456 -6.893 1.00 70.56 157 GLY A CA 1
ATOM 1214 C C . GLY A 1 157 ? 9.428 0.136 -7.464 1.00 70.56 157 GLY A C 1
ATOM 1215 O O . GLY A 1 157 ? 8.344 -0.102 -6.927 1.00 70.56 157 GLY A O 1
ATOM 1216 N N . GLY A 1 158 ? 9.601 0.913 -8.539 1.00 84.56 158 GLY A N 1
ATOM 1217 C CA . GLY A 1 158 ? 8.588 1.752 -9.181 1.00 84.56 158 GLY A CA 1
ATOM 1218 C C . GLY A 1 158 ? 7.181 1.162 -9.144 1.00 84.56 158 GLY A C 1
ATOM 1219 O O . GLY A 1 158 ? 6.924 0.126 -9.756 1.00 84.56 158 GLY A O 1
ATOM 1220 N N . GLY A 1 159 ? 6.294 1.827 -8.403 1.00 91.69 159 GLY A N 1
ATOM 1221 C CA . GLY A 1 159 ? 4.875 1.484 -8.283 1.00 91.69 159 GLY A CA 1
ATOM 1222 C C . GLY A 1 159 ? 4.502 0.624 -7.078 1.00 91.69 159 GLY A C 1
ATOM 1223 O O . GLY A 1 159 ? 3.321 0.542 -6.750 1.00 91.69 159 GLY A O 1
ATOM 1224 N N . SER A 1 160 ? 5.460 0.009 -6.377 1.00 95.62 160 SER A N 1
ATOM 1225 C CA . SER A 1 160 ? 5.158 -0.602 -5.075 1.00 95.62 160 SER A CA 1
ATOM 1226 C C . SER A 1 160 ? 4.754 0.484 -4.078 1.00 95.62 160 SER A C 1
ATOM 1228 O O . SER A 1 160 ? 5.206 1.624 -4.172 1.00 95.62 160 SER A O 1
ATOM 1230 N N . THR A 1 161 ? 3.839 0.162 -3.170 1.00 96.62 161 THR A N 1
ATOM 1231 C CA . THR A 1 161 ? 3.158 1.167 -2.343 1.00 96.62 161 THR A CA 1
ATOM 1232 C C . THR A 1 161 ? 3.168 0.738 -0.890 1.00 96.62 161 THR A C 1
ATOM 1234 O O . THR A 1 161 ? 2.739 -0.375 -0.579 1.00 96.62 161 THR A O 1
ATOM 1237 N N . HIS A 1 162 ? 3.637 1.602 0.008 1.00 96.31 162 HIS A N 1
ATOM 1238 C CA . HIS A 1 162 ? 3.403 1.404 1.436 1.00 96.31 162 HIS A CA 1
ATOM 1239 C C . HIS A 1 162 ? 2.052 1.978 1.820 1.00 96.31 162 HIS A C 1
ATOM 1241 O O . HIS A 1 162 ? 1.703 3.070 1.380 1.00 96.31 162 HIS A O 1
ATOM 1247 N N . LEU A 1 163 ? 1.301 1.221 2.618 1.00 95.81 163 LEU A N 1
ATOM 1248 C CA . LEU A 1 163 ? -0.041 1.567 3.071 1.00 95.81 163 LEU A CA 1
ATOM 1249 C C . LEU A 1 163 ? -0.185 1.265 4.564 1.00 95.81 163 LEU A C 1
ATOM 1251 O O . LEU A 1 163 ? 0.238 0.202 5.026 1.00 95.81 163 LEU A O 1
ATOM 1255 N N . CYS A 1 164 ? -0.844 2.165 5.287 1.00 94.56 164 CYS A N 1
ATOM 1256 C CA . CYS A 1 164 ? -1.427 1.913 6.599 1.00 94.56 164 CYS A CA 1
ATOM 1257 C C . CYS A 1 164 ? -2.840 1.345 6.403 1.00 94.56 164 CYS A C 1
ATOM 1259 O O . CYS A 1 164 ? -3.704 2.022 5.846 1.00 94.56 164 CYS A O 1
ATOM 1261 N N . VAL A 1 165 ? -3.087 0.100 6.798 1.00 94.38 165 VAL A N 1
ATOM 1262 C CA . VAL A 1 165 ? -4.362 -0.608 6.554 1.00 94.38 165 VAL A CA 1
ATOM 1263 C C . VAL A 1 165 ? -4.774 -1.384 7.798 1.00 94.38 165 VAL 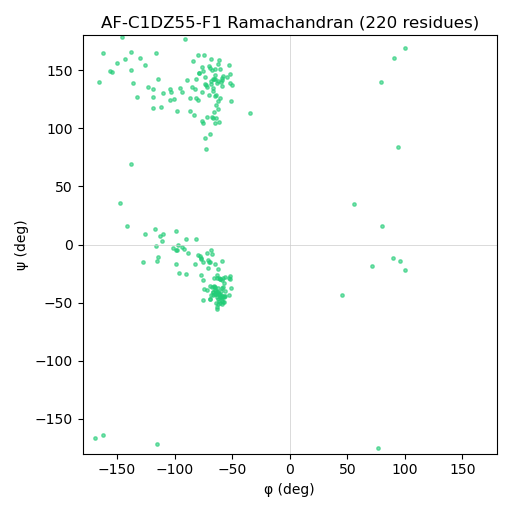A C 1
ATOM 1265 O O . VAL A 1 165 ? -3.951 -1.604 8.675 1.00 94.38 165 VAL A O 1
ATOM 1268 N N . SER A 1 166 ? -6.018 -1.853 7.884 1.00 93.88 166 SER A N 1
ATOM 1269 C CA . SER A 1 166 ? -6.406 -2.756 8.974 1.00 93.88 166 SER A CA 1
ATOM 1270 C C . SER A 1 166 ? -5.601 -4.070 8.942 1.00 93.88 166 SER A C 1
ATOM 1272 O O . SER A 1 166 ? -5.093 -4.480 7.897 1.00 93.88 166 SER A O 1
ATOM 1274 N N . HIS A 1 167 ? -5.518 -4.784 10.071 1.00 94.00 167 HIS A N 1
ATOM 1275 C CA . HIS A 1 167 ? -4.978 -6.151 10.122 1.00 94.00 167 HIS A CA 1
ATOM 1276 C C . HIS A 1 167 ? -5.724 -7.086 9.176 1.00 94.00 167 HIS A C 1
ATOM 1278 O O . HIS A 1 167 ? -5.086 -7.888 8.506 1.00 94.00 167 HIS A O 1
ATOM 1284 N N . ALA A 1 168 ? -7.051 -6.968 9.087 1.00 93.94 168 ALA A N 1
ATOM 1285 C CA . ALA A 1 168 ? -7.852 -7.811 8.204 1.00 93.94 168 ALA A CA 1
ATOM 1286 C C . ALA A 1 168 ? -7.488 -7.595 6.726 1.00 93.94 168 ALA A C 1
ATOM 1288 O O . ALA A 1 168 ? -7.273 -8.564 5.995 1.00 93.94 168 ALA A O 1
ATOM 1289 N N . ASP A 1 169 ? -7.350 -6.336 6.302 1.00 96.69 169 ASP A N 1
ATOM 1290 C CA . ASP A 1 169 ? -6.945 -5.998 4.935 1.00 96.69 169 ASP A CA 1
ATOM 1291 C C . ASP A 1 169 ? -5.500 -6.428 4.661 1.00 96.69 169 ASP A C 1
ATOM 1293 O O . ASP A 1 169 ? -5.220 -7.025 3.622 1.00 96.69 169 ASP A O 1
ATOM 1297 N N . ALA A 1 170 ? -4.581 -6.180 5.601 1.00 96.81 170 ALA A N 1
ATOM 1298 C CA . ALA A 1 170 ? -3.187 -6.595 5.484 1.00 96.81 170 ALA A CA 1
ATOM 1299 C C . ALA A 1 170 ? -3.052 -8.115 5.334 1.00 96.81 170 ALA A C 1
ATOM 1301 O O . ALA A 1 170 ? -2.420 -8.584 4.386 1.00 96.81 170 ALA A O 1
ATOM 1302 N N . SER A 1 171 ? -3.678 -8.890 6.224 1.00 96.19 171 SER A N 1
ATOM 1303 C CA . SER A 1 171 ? -3.675 -10.351 6.160 1.00 96.19 171 SER A CA 1
ATOM 1304 C C . SER A 1 171 ? -4.230 -10.844 4.826 1.00 96.19 171 SER A C 1
ATOM 1306 O O . SER A 1 171 ? -3.589 -11.673 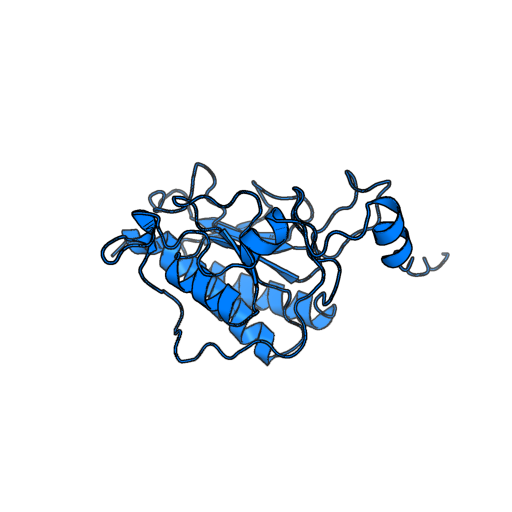4.184 1.00 96.19 171 SER A O 1
ATOM 1308 N N . ALA A 1 172 ? -5.348 -10.288 4.349 1.00 97.38 172 ALA A N 1
ATOM 1309 C CA . ALA A 1 172 ? -5.951 -10.695 3.081 1.00 97.38 172 ALA A CA 1
ATOM 1310 C C . ALA A 1 172 ? -5.089 -10.341 1.856 1.00 97.38 172 ALA A C 1
ATOM 1312 O O . ALA A 1 172 ? -4.952 -11.154 0.938 1.00 97.38 172 ALA A O 1
ATOM 1313 N N . LEU A 1 173 ? -4.475 -9.151 1.831 1.00 98.50 173 LEU A N 1
ATOM 1314 C CA . LEU A 1 173 ? -3.537 -8.748 0.778 1.00 98.50 173 LEU A CA 1
ATOM 1315 C C . LEU A 1 173 ? -2.334 -9.697 0.729 1.00 98.50 173 LEU A C 1
ATOM 1317 O O . LEU A 1 173 ? -1.936 -10.140 -0.350 1.00 98.50 173 LEU A O 1
ATOM 1321 N N . ILE A 1 174 ? -1.770 -10.041 1.886 1.00 98.25 174 ILE A N 1
ATOM 1322 C CA . ILE A 1 174 ? -0.611 -10.934 1.982 1.00 98.25 174 ILE A CA 1
ATOM 1323 C C . ILE A 1 174 ? -0.994 -12.358 1.592 1.00 98.25 174 ILE A C 1
ATOM 1325 O O . ILE A 1 174 ? -0.291 -12.969 0.790 1.00 98.25 174 ILE A O 1
ATOM 1329 N N . GLU A 1 175 ? -2.103 -12.886 2.104 1.00 97.81 175 GLU A N 1
ATOM 1330 C CA . GLU A 1 175 ? -2.599 -14.228 1.790 1.00 97.81 175 GLU A CA 1
ATOM 1331 C C . GLU A 1 175 ? -2.812 -14.401 0.281 1.00 97.81 175 GLU A C 1
ATOM 1333 O O . GLU A 1 175 ? -2.336 -15.367 -0.315 1.00 97.81 175 GLU A O 1
ATOM 1338 N N . ARG A 1 176 ? -3.422 -13.404 -0.367 1.00 98.19 176 ARG A N 1
ATOM 1339 C CA . ARG A 1 176 ? -3.698 -13.409 -1.812 1.00 98.19 176 ARG A CA 1
ATOM 1340 C C . ARG A 1 176 ? -2.501 -13.005 -2.679 1.00 98.19 176 ARG A C 1
ATOM 1342 O O . ARG A 1 176 ? -2.633 -12.914 -3.897 1.00 98.19 176 ARG A O 1
ATOM 1349 N N . GLY A 1 177 ? -1.327 -12.797 -2.080 1.00 97.81 177 GLY A N 1
ATOM 1350 C CA . GLY A 1 177 ? -0.069 -12.570 -2.795 1.00 97.81 177 GLY A CA 1
ATOM 1351 C C . GLY A 1 177 ? 0.139 -11.147 -3.319 1.00 97.81 177 GLY A C 1
ATOM 1352 O O . GLY A 1 177 ? 1.018 -10.939 -4.154 1.00 97.81 177 GLY A O 1
ATOM 1353 N N . TRP A 1 178 ? -0.631 -10.173 -2.834 1.00 98.44 178 TRP A N 1
ATOM 1354 C CA . TRP A 1 178 ? -0.529 -8.761 -3.219 1.00 98.44 178 TRP A CA 1
ATOM 1355 C C . TRP A 1 178 ? 0.554 -7.987 -2.486 1.00 98.44 178 TRP A C 1
ATOM 1357 O O . TRP A 1 178 ? 0.933 -6.913 -2.945 1.00 98.44 178 TRP A O 1
ATOM 1367 N N . GLY A 1 179 ? 1.062 -8.507 -1.373 1.00 97.00 179 GLY A N 1
ATOM 1368 C CA . GLY A 1 179 ? 2.045 -7.785 -0.588 1.00 97.00 179 GLY A CA 1
ATOM 1369 C C . GLY A 1 179 ? 2.712 -8.602 0.504 1.00 97.00 179 GLY A C 1
ATOM 1370 O O . GLY A 1 179 ? 2.628 -9.833 0.563 1.00 97.00 179 GLY A O 1
ATOM 1371 N N . GLU A 1 180 ? 3.390 -7.869 1.374 1.00 96.81 180 GLU A N 1
ATOM 1372 C CA . GLU A 1 180 ? 4.055 -8.347 2.584 1.00 96.81 180 GLU A CA 1
ATOM 1373 C C . GLU A 1 180 ? 4.052 -7.239 3.642 1.00 96.81 180 GLU A C 1
ATOM 1375 O O . GLU A 1 180 ? 3.953 -6.054 3.309 1.00 96.81 180 GLU A O 1
ATOM 1380 N N . TRP A 1 181 ? 4.160 -7.609 4.915 1.00 96.06 181 TRP A N 1
ATOM 1381 C CA . TRP A 1 181 ? 4.296 -6.652 6.008 1.00 96.06 181 TRP A CA 1
ATOM 1382 C C . TRP A 1 181 ? 5.521 -5.759 5.802 1.00 96.06 181 TRP A C 1
ATOM 1384 O O . TRP A 1 181 ? 6.568 -6.194 5.312 1.00 96.06 181 TRP A O 1
ATOM 1394 N N . HIS A 1 182 ? 5.406 -4.498 6.213 1.00 93.56 182 HIS A N 1
ATOM 1395 C CA . HIS A 1 182 ? 6.554 -3.608 6.288 1.00 93.56 182 HIS A CA 1
ATOM 1396 C C . HIS A 1 182 ? 7.541 -4.112 7.366 1.00 93.56 182 HIS A C 1
AT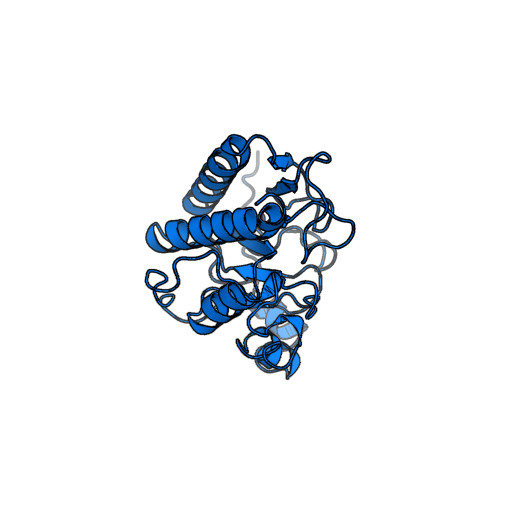OM 1398 O O . HIS A 1 182 ? 7.096 -4.520 8.439 1.00 93.56 182 HIS A O 1
ATOM 1404 N N . PRO A 1 183 ? 8.872 -4.024 7.168 1.00 90.06 183 PRO A N 1
ATOM 1405 C CA . PRO A 1 183 ? 9.871 -4.459 8.152 1.00 90.06 183 PRO A CA 1
ATOM 1406 C C . PRO A 1 183 ? 9.807 -3.784 9.528 1.00 90.06 183 PRO A C 1
ATOM 1408 O O . PRO A 1 183 ? 10.465 -4.258 10.454 1.00 90.06 183 PRO A O 1
ATOM 1411 N N . VAL A 1 184 ? 9.073 -2.672 9.632 1.00 87.81 184 VAL A N 1
ATOM 1412 C CA . VAL A 1 184 ? 8.828 -1.911 10.873 1.00 87.81 184 VAL A CA 1
ATOM 1413 C C . VAL A 1 184 ? 7.366 -1.959 11.324 1.00 87.81 184 VAL A C 1
ATOM 1415 O O . VAL A 1 184 ? 6.986 -1.218 12.227 1.00 87.81 184 VAL A O 1
ATOM 1418 N N . ALA A 1 185 ? 6.533 -2.778 10.671 1.00 90.44 185 ALA A N 1
ATOM 1419 C CA . ALA A 1 185 ? 5.148 -2.955 11.078 1.00 90.44 185 ALA A CA 1
ATOM 1420 C C . ALA A 1 185 ? 5.098 -3.469 12.521 1.00 90.44 185 ALA A C 1
ATOM 1422 O O . ALA A 1 185 ? 5.917 -4.286 12.942 1.00 90.44 185 ALA A O 1
ATOM 1423 N N . GLN A 1 186 ? 4.123 -2.975 13.273 1.00 89.69 186 GLN A N 1
ATOM 1424 C CA . GLN A 1 186 ? 3.884 -3.369 14.656 1.00 89.69 186 GLN A CA 1
ATOM 1425 C C . GLN A 1 186 ? 2.410 -3.730 14.815 1.00 89.69 186 GLN A C 1
ATOM 1427 O O . GLN A 1 186 ? 1.581 -3.270 14.026 1.00 89.69 186 GLN A O 1
ATOM 1432 N N . PRO A 1 187 ? 2.027 -4.478 15.861 1.00 88.38 187 PRO A N 1
ATOM 1433 C CA . PRO A 1 187 ? 0.626 -4.816 16.068 1.00 88.38 187 PRO A CA 1
ATOM 1434 C C . PRO A 1 187 ? -0.305 -3.599 16.204 1.00 88.38 187 PRO A C 1
ATOM 1436 O O . PRO A 1 187 ? -1.471 -3.687 15.840 1.00 88.38 187 PRO A O 1
ATOM 1439 N N . SER A 1 188 ? 0.188 -2.465 16.701 1.00 86.44 188 SER A N 1
ATOM 1440 C CA . SER A 1 188 ? -0.550 -1.196 16.783 1.00 86.44 188 SER A CA 1
ATOM 1441 C C . SER A 1 188 ? -0.424 -0.321 15.530 1.00 86.44 188 SER A C 1
ATOM 1443 O O . SER A 1 188 ? -1.105 0.696 15.445 1.00 86.44 188 SER A O 1
ATOM 1445 N N . MET A 1 189 ? 0.432 -0.705 14.577 1.00 86.00 189 MET A N 1
ATOM 1446 C CA . MET A 1 189 ? 0.749 0.010 13.336 1.00 86.00 189 MET A CA 1
ATOM 1447 C C . MET A 1 189 ? 0.836 -0.960 12.144 1.00 86.00 189 MET A C 1
ATOM 1449 O O . MET A 1 189 ? 1.933 -1.215 11.620 1.00 86.00 189 MET A O 1
ATOM 1453 N N . PRO A 1 190 ? -0.298 -1.537 11.724 1.00 88.38 190 PRO A N 1
ATOM 1454 C CA . PRO A 1 190 ? -0.354 -2.435 10.577 1.00 88.38 190 PRO A CA 1
ATOM 1455 C C . PRO A 1 190 ? 0.004 -1.704 9.272 1.00 88.38 190 PRO A C 1
ATOM 1457 O O . PRO A 1 190 ? -0.786 -0.949 8.710 1.00 88.38 190 PRO A O 1
ATOM 1460 N N . HIS A 1 191 ? 1.222 -1.949 8.787 1.00 91.81 191 HIS A N 1
ATOM 1461 C CA . HIS A 1 191 ? 1.725 -1.400 7.530 1.00 91.81 191 HIS A CA 1
ATOM 1462 C C . HIS A 1 191 ? 2.160 -2.516 6.594 1.00 91.81 191 HIS A C 1
ATOM 1464 O O . HIS A 1 191 ? 2.878 -3.435 6.997 1.00 91.81 191 HIS A O 1
ATOM 1470 N N . VAL A 1 192 ? 1.782 -2.401 5.327 1.00 96.31 192 VAL A N 1
ATOM 1471 C CA . VAL A 1 192 ? 2.140 -3.363 4.281 1.00 96.31 192 VAL A CA 1
ATOM 1472 C C . VAL A 1 192 ? 2.807 -2.665 3.110 1.00 96.31 192 VAL A C 1
ATOM 1474 O O . VAL A 1 192 ? 2.586 -1.483 2.859 1.00 96.31 192 VAL A O 1
ATOM 1477 N N . MET A 1 193 ? 3.619 -3.412 2.370 1.00 97.00 193 MET A N 1
ATOM 1478 C CA . MET A 1 193 ? 3.988 -3.070 1.004 1.00 97.00 193 MET A CA 1
ATOM 1479 C C . MET A 1 193 ? 3.100 -3.851 0.044 1.00 97.00 193 MET A C 1
ATOM 1481 O O . MET A 1 193 ? 3.204 -5.075 -0.026 1.00 97.00 193 MET A O 1
ATOM 1485 N N . VAL A 1 194 ? 2.263 -3.146 -0.711 1.00 97.94 194 VAL A N 1
ATOM 1486 C CA . VAL A 1 194 ? 1.574 -3.702 -1.877 1.00 97.94 194 VAL A CA 1
ATOM 1487 C C . VAL A 1 194 ? 2.527 -3.659 -3.069 1.00 97.94 194 VAL A C 1
ATOM 1489 O O . VAL A 1 194 ? 3.214 -2.661 -3.305 1.00 97.94 194 VAL A O 1
ATOM 1492 N N . TYR A 1 195 ? 2.607 -4.766 -3.800 1.00 97.81 195 TYR A N 1
ATOM 1493 C CA . TYR A 1 195 ? 3.473 -4.900 -4.966 1.00 97.81 195 TYR A CA 1
ATOM 1494 C C . TYR A 1 195 ? 2.988 -4.033 -6.129 1.00 97.81 195 TYR A C 1
ATOM 1496 O O . TYR A 1 195 ? 1.798 -3.747 -6.254 1.00 97.81 195 TYR A O 1
ATOM 1504 N N . ALA A 1 196 ? 3.923 -3.616 -6.985 1.00 97.31 196 ALA A N 1
ATOM 1505 C CA . ALA A 1 196 ? 3.609 -2.690 -8.064 1.00 97.31 196 ALA A CA 1
ATOM 1506 C C . ALA A 1 196 ? 2.602 -3.289 -9.063 1.00 97.31 196 ALA A C 1
ATOM 1508 O O . ALA A 1 196 ? 2.734 -4.467 -9.425 1.00 97.31 196 ALA A O 1
ATOM 1509 N N . PRO A 1 197 ? 1.624 -2.496 -9.541 1.00 98.06 197 PRO A N 1
ATOM 1510 C CA . PRO A 1 197 ? 0.691 -2.954 -10.556 1.00 98.06 197 PRO A CA 1
ATOM 1511 C C . PRO A 1 197 ? 1.394 -3.111 -11.906 1.00 98.06 197 PRO A C 1
ATOM 1513 O O . PRO A 1 197 ? 2.055 -2.189 -12.389 1.00 98.06 197 PRO A O 1
ATOM 1516 N N . ARG A 1 198 ? 1.246 -4.277 -12.534 1.00 97.19 198 ARG A N 1
ATOM 1517 C CA . ARG A 1 198 ? 1.822 -4.568 -13.860 1.00 97.19 198 ARG A CA 1
ATOM 1518 C C . ARG A 1 198 ? 0.843 -4.343 -15.006 1.00 97.19 198 ARG A C 1
ATOM 1520 O O . ARG A 1 198 ? 1.267 -4.104 -16.130 1.00 97.19 198 ARG A O 1
ATOM 1527 N N . ASP A 1 199 ? -0.449 -4.429 -14.713 1.00 98.06 199 ASP A N 1
ATOM 1528 C CA . ASP A 1 199 ? -1.533 -4.351 -15.684 1.00 98.06 199 ASP A CA 1
ATOM 1529 C C . ASP A 1 199 ? -2.772 -3.656 -15.094 1.00 98.06 199 ASP A C 1
ATOM 1531 O O . ASP A 1 199 ? -2.808 -3.254 -13.929 1.00 98.06 199 ASP A O 1
ATOM 1535 N N . GLU A 1 200 ? -3.807 -3.520 -15.921 1.00 98.06 200 GLU A N 1
ATOM 1536 C CA . GLU A 1 200 ? -5.090 -2.910 -15.563 1.00 98.06 200 GLU A CA 1
ATOM 1537 C C . GLU A 1 200 ? -5.801 -3.583 -14.384 1.00 98.06 200 GLU A C 1
ATOM 1539 O O . GLU A 1 200 ? -6.486 -2.917 -13.606 1.00 98.06 200 GLU A O 1
ATOM 1544 N N . GLY A 1 201 ? -5.705 -4.908 -14.276 1.00 98.19 201 GLY A N 1
ATOM 1545 C CA . GLY A 1 201 ? -6.312 -5.668 -13.190 1.00 98.19 201 GLY A CA 1
ATOM 1546 C C . GLY A 1 201 ? -5.611 -5.389 -11.873 1.00 98.19 201 GLY A C 1
ATOM 1547 O O . GLY A 1 201 ? -6.268 -5.073 -10.881 1.00 98.19 201 GLY A O 1
ATOM 1548 N N . GLU A 1 202 ? -4.281 -5.425 -11.882 1.00 98.50 202 GLU A N 1
ATOM 1549 C CA . GLU A 1 202 ? -3.480 -5.102 -10.704 1.00 98.50 202 GLU A CA 1
ATOM 1550 C C . GLU A 1 202 ? -3.632 -3.641 -10.287 1.00 98.50 202 GLU A C 1
ATOM 1552 O O . GLU A 1 202 ? -3.692 -3.355 -9.093 1.00 98.50 202 GLU A O 1
ATOM 1557 N N . LEU A 1 203 ? -3.762 -2.718 -11.246 1.00 98.62 203 LEU A N 1
ATOM 1558 C CA . LEU A 1 203 ? -4.016 -1.313 -10.942 1.00 98.62 203 LEU A CA 1
ATOM 1559 C C . LEU A 1 203 ? -5.315 -1.132 -10.151 1.00 98.62 203 LEU A C 1
ATOM 1561 O O . LEU A 1 203 ? -5.332 -0.387 -9.173 1.00 98.62 203 LEU A O 1
ATOM 1565 N N . ARG A 1 204 ? -6.399 -1.812 -10.548 1.00 98.44 204 ARG A N 1
ATOM 1566 C CA . ARG A 1 204 ? -7.672 -1.740 -9.814 1.00 98.44 204 ARG A CA 1
ATOM 1567 C C . ARG A 1 204 ? -7.517 -2.217 -8.374 1.00 98.44 204 ARG A C 1
ATOM 1569 O O . ARG A 1 204 ? -8.072 -1.596 -7.475 1.00 98.44 204 ARG A O 1
ATOM 1576 N N . VAL A 1 205 ? -6.736 -3.274 -8.152 1.00 98.56 205 VAL A N 1
ATOM 1577 C CA . VAL A 1 205 ? -6.458 -3.780 -6.802 1.00 98.56 205 VAL A CA 1
ATOM 1578 C C . VAL A 1 205 ? -5.601 -2.797 -6.002 1.00 98.56 205 VAL A C 1
ATOM 1580 O O . VAL A 1 205 ? -5.922 -2.524 -4.848 1.00 98.56 205 VAL A O 1
ATOM 1583 N N . ALA A 1 206 ? -4.562 -2.212 -6.603 1.00 98.44 206 ALA A N 1
ATOM 1584 C CA . ALA A 1 206 ? -3.719 -1.214 -5.944 1.00 98.44 206 ALA A CA 1
ATOM 1585 C C . ALA A 1 206 ? -4.519 0.035 -5.527 1.00 98.44 206 ALA A C 1
ATOM 1587 O O . ALA A 1 206 ? -4.370 0.520 -4.406 1.00 98.44 206 ALA A O 1
ATOM 1588 N N . LEU A 1 207 ? -5.418 0.519 -6.392 1.00 98.69 207 LEU A N 1
ATOM 1589 C CA . LEU A 1 207 ? -6.315 1.635 -6.077 1.00 98.69 207 LEU A CA 1
ATOM 1590 C C . LEU A 1 207 ? -7.335 1.266 -4.993 1.00 98.69 207 LEU A C 1
ATOM 1592 O O . LEU A 1 207 ? -7.564 2.064 -4.089 1.00 98.69 207 LEU A O 1
ATOM 1596 N N . ALA A 1 208 ? -7.904 0.058 -5.029 1.00 98.56 208 ALA A N 1
ATOM 1597 C CA . ALA A 1 208 ? -8.802 -0.415 -3.976 1.00 98.56 208 ALA A CA 1
ATOM 1598 C C . ALA A 1 208 ? -8.088 -0.515 -2.617 1.00 98.56 208 ALA A C 1
ATOM 1600 O O . ALA A 1 208 ? -8.649 -0.117 -1.600 1.00 98.56 208 ALA A O 1
ATOM 1601 N N . ALA A 1 209 ? -6.838 -0.990 -2.594 1.00 98.56 209 ALA A N 1
ATOM 1602 C CA . ALA A 1 209 ? -6.024 -1.044 -1.381 1.00 98.56 209 ALA A CA 1
ATOM 1603 C C . ALA A 1 209 ? -5.722 0.357 -0.829 1.00 98.56 209 ALA A C 1
ATOM 1605 O O . ALA A 1 209 ? -5.796 0.566 0.381 1.00 98.56 209 ALA A O 1
ATOM 1606 N N . LEU A 1 210 ? -5.440 1.330 -1.701 1.00 98.50 210 LEU A N 1
ATOM 1607 C CA . LEU A 1 210 ? -5.261 2.728 -1.304 1.00 98.50 210 LEU A CA 1
ATOM 1608 C C . LEU A 1 210 ? -6.554 3.341 -0.737 1.00 98.50 210 LEU A C 1
ATOM 1610 O O . LEU A 1 210 ? -6.518 4.020 0.286 1.00 98.50 210 LEU A O 1
ATOM 1614 N N . GLU A 1 211 ? -7.700 3.079 -1.363 1.00 98.12 211 GLU A N 1
ATOM 1615 C CA . GLU A 1 211 ? -9.011 3.521 -0.868 1.00 98.12 211 GLU A CA 1
ATOM 1616 C C . GLU A 1 211 ? -9.356 2.898 0.491 1.00 98.12 211 GLU A C 1
ATOM 1618 O O . GLU A 1 211 ? -9.829 3.594 1.391 1.00 98.12 211 GLU A O 1
ATOM 1623 N N . ALA A 1 212 ? -9.058 1.612 0.684 1.00 96.69 212 ALA A N 1
ATOM 1624 C CA . ALA A 1 212 ? -9.220 0.948 1.973 1.00 96.69 212 ALA A CA 1
ATOM 1625 C C . ALA A 1 212 ? -8.278 1.518 3.039 1.00 96.69 212 ALA A C 1
ATOM 1627 O O . ALA A 1 212 ? -8.701 1.729 4.172 1.00 96.69 212 ALA A O 1
ATOM 1628 N N . SER A 1 213 ? -7.033 1.832 2.668 1.00 95.94 213 SER A N 1
ATOM 1629 C CA . SER A 1 213 ? -6.081 2.528 3.536 1.00 95.94 213 SER A CA 1
ATOM 1630 C C . SER A 1 213 ? -6.649 3.868 4.004 1.00 95.94 213 SER A C 1
ATOM 1632 O O . SER A 1 213 ? -6.724 4.106 5.207 1.00 95.94 213 SER A O 1
ATOM 1634 N N . TYR A 1 214 ? -7.164 4.691 3.083 1.00 95.56 214 TYR A N 1
ATOM 1635 C CA . TYR A 1 214 ? -7.844 5.945 3.412 1.00 95.56 214 TYR A CA 1
ATOM 1636 C C . TYR A 1 214 ? -9.053 5.736 4.341 1.00 95.56 214 TYR A C 1
ATOM 1638 O O . TYR A 1 214 ? -9.180 6.410 5.366 1.00 95.56 214 TYR A O 1
ATOM 1646 N N . ALA A 1 215 ? -9.943 4.800 4.007 1.00 94.31 215 ALA A N 1
ATOM 1647 C CA . ALA A 1 215 ? -11.141 4.525 4.795 1.00 94.31 215 ALA A CA 1
ATOM 1648 C C . ALA A 1 215 ? -10.797 4.043 6.215 1.00 94.31 215 ALA A C 1
ATOM 1650 O O . ALA A 1 215 ? -11.446 4.450 7.180 1.00 94.31 215 ALA A O 1
ATOM 1651 N N . PHE A 1 216 ? -9.741 3.242 6.347 1.00 92.56 216 PHE A N 1
ATOM 1652 C CA . PHE A 1 216 ? -9.208 2.787 7.622 1.00 92.56 216 PHE A CA 1
ATOM 1653 C C . PHE A 1 216 ? -8.689 3.959 8.466 1.00 92.56 216 PHE A C 1
ATOM 1655 O O . PHE A 1 216 ? -9.160 4.164 9.589 1.00 92.56 216 PHE A O 1
ATOM 1662 N N . VAL A 1 217 ? -7.800 4.792 7.912 1.00 91.00 217 VAL A N 1
ATOM 1663 C CA . VAL A 1 217 ? -7.212 5.930 8.642 1.00 91.00 217 VAL A CA 1
ATOM 1664 C C . VAL A 1 217 ? -8.203 7.081 8.879 1.00 91.00 217 VAL A C 1
ATOM 1666 O O . VAL A 1 217 ? -7.918 8.017 9.617 1.00 91.00 217 VAL A O 1
ATOM 1669 N N . THR A 1 218 ? -9.401 7.026 8.301 1.00 90.56 218 THR A N 1
ATOM 1670 C CA . THR A 1 218 ? -10.485 7.986 8.573 1.00 90.56 218 THR A CA 1
ATOM 1671 C C . THR A 1 218 ? -11.665 7.373 9.324 1.00 90.56 218 THR A C 1
ATOM 1673 O O . THR A 1 218 ? -12.639 8.069 9.610 1.00 90.56 218 THR A O 1
ATOM 1676 N N . SER A 1 219 ? -11.583 6.099 9.710 1.00 87.25 219 SER A N 1
ATOM 1677 C CA . SER A 1 219 ? -12.687 5.361 10.338 1.00 87.25 219 SER A CA 1
ATOM 1678 C C . SER A 1 219 ? -13.153 5.947 11.673 1.00 87.25 219 SER A C 1
ATOM 1680 O O . SER A 1 219 ? -14.339 5.879 11.978 1.00 87.25 219 SER A O 1
ATOM 1682 N N . ALA A 1 220 ? -12.265 6.614 12.417 1.00 70.50 220 ALA A N 1
ATOM 1683 C CA . ALA A 1 220 ? -12.598 7.307 13.665 1.00 70.50 220 ALA A CA 1
ATOM 1684 C C . ALA A 1 220 ? -13.514 8.538 13.481 1.00 70.50 220 ALA A C 1
ATOM 1686 O O . ALA A 1 220 ? -13.959 9.117 14.467 1.00 70.50 220 ALA A O 1
ATOM 1687 N N . LYS A 1 221 ? -13.787 8.963 12.238 1.00 57.16 221 LYS A N 1
ATOM 1688 C CA . LYS A 1 221 ? -14.755 10.031 11.932 1.00 57.16 221 LYS A CA 1
ATOM 1689 C C . LYS A 1 221 ? -16.217 9.577 11.997 1.00 57.16 221 LYS A C 1
ATOM 1691 O O . LYS A 1 221 ? -17.092 10.425 11.834 1.00 57.16 221 LYS A O 1
ATOM 1696 N N . ARG A 1 222 ? -16.474 8.273 12.117 1.00 43.44 222 ARG A N 1
ATOM 1697 C CA . ARG A 1 222 ? -17.820 7.693 12.038 1.00 43.44 222 ARG A CA 1
ATOM 1698 C C . ARG A 1 222 ? -18.476 7.544 13.400 1.00 43.44 222 ARG A C 1
ATOM 1700 O O . ARG A 1 222 ? -17.760 7.187 14.359 1.00 43.44 222 ARG A O 1
#

Mean predicted aligned error: 7.63 Å

Secondary structure (DSSP, 8-state):
----------HHHHHHHH---TT-HHHHHHT-TTTTTTSGGGSTT-GGGS--S-TTT-PPPSSPPPPB--SSSP-B-SSPPPHHHHHHHHHHHHHHHHTTSSEEEES-SSS-TT---EEEE-TTSPPPTT--S--EEEEEPPPPBP-SSTTT-B-SSTT-EEEE--HHHHHHHHHTTSEEE-TT-BTTB-EEEEPPP-SHHHHHHHHHHHHHHHHHHTGGG-

pLDDT: mean 83.48, std 18.0, range [32.34, 98.69]

InterPro domains:
  IPR040841 Luciferase domain [PF17648] (152-213)
  IPR048273 Luciferase [PTHR38695] (45-221)